Protein AF-W7KX47-F1 (afdb_monomer)

Radius of gyration: 15.87 Å; Cα contacts (8 Å, |Δi|>4): 218; chains: 1; bounding box: 43×32×42 Å

Sequence (185 aa):
MSRVEYAFKELVSHLPIILPVIIISVVAFLLELVLLRFFPSPLTKAMVYLIEGIAFSLEAGMAFSGYMISPRLSDEISDVNSRLGSVIALGVVLGVFLLVFSFLPLSLLFDALSMSFLFLSYPFVYRSRLRGVGEALDWLSNSLQKDPLSFLVVYIASVLSFFPVVDILAIPYAVILSYVLYREV

Foldseek 3Di:
DDLLVVLVVLCVVLVLLLVLLLVLLVVLVVVLCCLCVPPPDPVSVLVNLLSVLLSLLLSLQLLLQCSPPNSDSVSSVVVCVVLVVVSSVLSNVLSVLLVVLVPPPVSLLSSLVSSLVSLLCVLCSVPDPDDDPVRSVVLVVVLCVVCVPLSVLLSVLSSQCVPSVSVSRSSSSSNSSSNSSVVPD

Nearest PDB structures (foldseek):
  9c7v-assembly1_C  TM=3.494E-01  e=4.205E+00  Homo sapiens
  6oev-assembly1_A  TM=2.746E-01  e=5.063E+00  Homo sapiens

Organism: NCBI:txid1326980

Solvent-accessible surface area (backbone atoms only — not comparable to full-atom values): 9449 Å² total; per-residue (Å²): 133,55,68,66,60,49,25,51,53,52,41,67,76,46,54,61,31,32,54,60,30,47,54,44,55,53,52,49,52,52,49,45,54,50,44,58,70,76,47,77,44,75,67,46,54,52,49,43,31,33,50,49,19,30,44,56,27,48,31,45,44,35,25,43,34,17,72,74,75,40,59,42,69,71,57,16,51,52,54,40,59,77,41,40,71,61,39,46,52,53,2,44,53,40,6,50,48,42,49,61,29,67,77,42,88,67,24,65,61,57,38,12,49,48,45,29,53,50,38,59,46,46,44,50,78,76,70,46,79,84,68,54,73,66,56,52,51,51,50,49,55,56,43,46,74,75,41,50,64,59,53,51,50,31,34,52,25,28,50,41,41,77,37,96,73,46,21,45,54,23,43,49,39,28,35,45,36,31,39,53,57,62,75,76,107

Mean predicted aligned error: 4.28 Å

Secondary structure (DSSP, 8-state):
--HHHHHHHHHHHTGGGHHHHHHHHHHHHHHHHHHHHH--SHHHHHHHHHHHHHHHHHHHHHHHHHHHT-S-HHHHHHHHHHTHHHHHHHHHHHHHHHHHHTTSTTHHHHHHHHHHHHHHHHHHHHH-S---HHHHHHHHHHHHHH-HHHHHHHHHHHHHTTSTTTHHHHHHHHHHHHHHHHHH-

Structure (mmCIF, N/CA/C/O backbone):
data_AF-W7KX47-F1
#
_entry.id   AF-W7KX47-F1
#
loop_
_atom_site.group_PDB
_atom_site.id
_atom_site.type_symbol
_atom_site.label_atom_id
_atom_site.label_alt_id
_atom_site.label_comp_id
_atom_site.label_asym_id
_atom_site.label_entity_id
_atom_site.label_seq_id
_atom_site.pdbx_PDB_ins_code
_atom_site.Cartn_x
_atom_site.Cartn_y
_atom_site.Cartn_z
_atom_site.occupancy
_atom_site.B_iso_or_equiv
_atom_site.auth_seq_id
_atom_site.auth_comp_id
_atom_site.auth_asym_id
_atom_site.auth_atom_id
_atom_site.pdbx_PDB_model_num
ATOM 1 N N . MET A 1 1 ? -12.322 11.657 20.023 1.00 62.56 1 MET A N 1
ATOM 2 C CA . MET A 1 1 ? -11.008 11.389 19.405 1.00 62.56 1 MET A CA 1
ATOM 3 C C . MET A 1 1 ? -11.250 11.245 17.914 1.00 62.56 1 MET A C 1
ATOM 5 O O . MET A 1 1 ? -12.213 10.570 17.571 1.00 62.56 1 MET A O 1
ATOM 9 N N . SER A 1 2 ? -10.500 11.927 17.045 1.00 85.31 2 SER A N 1
ATOM 10 C CA . SER A 1 2 ? -10.683 11.739 15.596 1.00 85.31 2 SER A CA 1
ATOM 11 C C . SER A 1 2 ? -10.183 10.346 15.188 1.00 85.31 2 SER A C 1
ATOM 13 O O . SER A 1 2 ? -9.289 9.802 15.839 1.00 85.31 2 SER A O 1
ATOM 15 N N . ARG A 1 3 ? -10.740 9.748 14.125 1.00 87.38 3 ARG A N 1
ATOM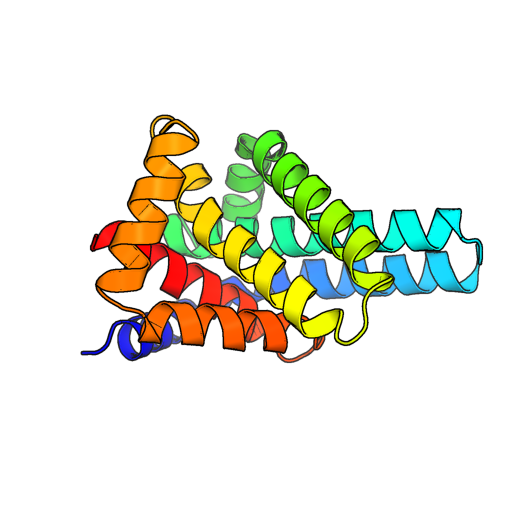 16 C CA . ARG A 1 3 ? -10.295 8.426 13.632 1.00 87.38 3 ARG A CA 1
ATOM 17 C C . ARG A 1 3 ? -8.816 8.418 13.252 1.00 87.38 3 ARG A C 1
ATOM 19 O O . ARG A 1 3 ? -8.113 7.459 13.534 1.00 87.38 3 ARG A O 1
ATOM 26 N N . VAL A 1 4 ? -8.351 9.534 12.698 1.00 88.75 4 VAL A N 1
ATOM 27 C CA . VAL A 1 4 ? -6.944 9.842 12.406 1.00 88.75 4 VAL A CA 1
ATOM 28 C C . VAL A 1 4 ? -6.080 9.722 13.669 1.00 88.75 4 VAL A C 1
ATOM 30 O O . VAL A 1 4 ? -5.081 9.008 13.678 1.00 88.75 4 VAL A O 1
ATOM 33 N N . GLU A 1 5 ? -6.483 10.366 14.769 1.00 89.94 5 GLU A N 1
ATOM 34 C CA . GLU A 1 5 ? -5.748 10.299 16.039 1.00 89.94 5 GLU A CA 1
ATOM 35 C C . GLU A 1 5 ? -5.768 8.882 16.631 1.00 89.94 5 GLU A C 1
ATOM 37 O O . GLU A 1 5 ? -4.778 8.430 17.204 1.00 89.94 5 GLU A O 1
ATOM 42 N N . TYR A 1 6 ? -6.885 8.165 16.479 1.00 91.69 6 TYR A N 1
ATOM 43 C CA . TYR A 1 6 ? -7.000 6.773 16.912 1.00 91.69 6 TYR A CA 1
ATOM 44 C C . TYR A 1 6 ? -6.064 5.855 16.127 1.00 91.69 6 TYR A C 1
ATOM 46 O O . TYR A 1 6 ? -5.272 5.144 16.740 1.00 91.69 6 TYR A O 1
ATOM 54 N N . ALA A 1 7 ? -6.071 5.945 14.797 1.00 91.56 7 ALA A N 1
ATOM 55 C CA . ALA A 1 7 ? -5.181 5.173 13.938 1.00 91.56 7 ALA A CA 1
ATOM 56 C C . ALA A 1 7 ? -3.701 5.437 14.253 1.00 91.56 7 ALA A C 1
ATOM 58 O O . ALA A 1 7 ? -2.898 4.508 14.277 1.00 91.56 7 ALA A O 1
ATOM 59 N N . PHE A 1 8 ? -3.338 6.683 14.569 1.00 92.25 8 PHE A N 1
ATOM 60 C CA . PHE A 1 8 ? -1.972 7.010 14.975 1.00 92.25 8 PHE A CA 1
ATOM 61 C C . PHE A 1 8 ? -1.586 6.357 16.311 1.00 92.25 8 PHE A C 1
ATOM 63 O O . PHE A 1 8 ? -0.501 5.790 16.425 1.00 92.25 8 PHE A O 1
ATOM 70 N N . LYS A 1 9 ? -2.470 6.386 17.321 1.00 92.94 9 LYS A N 1
ATOM 71 C CA . LYS A 1 9 ? -2.206 5.713 18.607 1.00 92.94 9 LYS A CA 1
ATOM 72 C C . LYS A 1 9 ? -2.084 4.200 18.444 1.00 92.94 9 LYS A C 1
ATOM 74 O O . LYS A 1 9 ? -1.203 3.607 19.058 1.00 92.94 9 LYS A O 1
ATOM 79 N N . GLU A 1 10 ? -2.925 3.607 17.602 1.00 92.69 10 GLU A N 1
ATOM 80 C CA . GLU A 1 10 ? -2.871 2.181 17.266 1.00 92.69 10 GLU A CA 1
ATOM 81 C C . GLU A 1 10 ? -1.574 1.799 16.541 1.00 92.69 10 GLU A C 1
ATOM 83 O O . GLU A 1 10 ? -0.990 0.758 16.832 1.00 92.69 10 GLU A O 1
ATOM 88 N N . LEU A 1 11 ? -1.068 2.651 15.644 1.00 92.12 11 LEU A N 1
ATOM 89 C CA . LEU A 1 11 ? 0.222 2.414 14.995 1.00 92.12 11 LEU A CA 1
ATOM 90 C C . LEU A 1 11 ? 1.369 2.405 16.010 1.00 92.12 11 LEU A C 1
ATOM 92 O O . LEU A 1 11 ? 2.229 1.530 15.971 1.00 92.12 11 LEU A O 1
ATOM 96 N N . VAL A 1 12 ? 1.378 3.367 16.935 1.00 92.31 12 VAL A N 1
ATOM 97 C CA . VAL A 1 12 ? 2.415 3.448 17.972 1.00 92.31 12 VAL A CA 1
ATOM 98 C C . VAL A 1 12 ? 2.366 2.229 18.899 1.00 92.31 12 VAL A C 1
ATOM 100 O O . VAL A 1 12 ? 3.419 1.723 19.286 1.00 92.31 12 VAL A O 1
ATOM 103 N N . SER A 1 13 ? 1.174 1.722 19.234 1.00 90.06 13 SER A N 1
ATOM 104 C CA . SER A 1 13 ? 1.032 0.511 20.054 1.00 90.06 13 SER A CA 1
ATOM 105 C C . SER A 1 13 ? 1.381 -0.779 19.306 1.00 90.06 13 SER A C 1
ATOM 107 O O . SER A 1 13 ? 1.780 -1.750 19.948 1.00 90.06 13 SER A O 1
ATOM 109 N N . HIS A 1 14 ? 1.305 -0.783 17.972 1.00 89.44 14 HIS A N 1
ATOM 110 C CA . HIS A 1 14 ? 1.627 -1.930 17.120 1.00 89.44 14 HIS A CA 1
ATOM 111 C C . HIS A 1 14 ? 2.821 -1.671 16.195 1.00 89.44 14 HIS A C 1
ATOM 113 O O . HIS A 1 14 ? 2.861 -2.112 15.047 1.00 89.44 14 HIS A O 1
ATOM 119 N N . LEU A 1 15 ? 3.845 -0.999 16.719 1.00 90.00 15 LEU A N 1
ATOM 120 C CA . LEU A 1 15 ? 5.048 -0.663 15.962 1.00 90.00 15 LEU A CA 1
ATOM 121 C C . LEU A 1 15 ? 5.744 -1.856 15.268 1.00 90.00 15 LEU A C 1
ATOM 123 O O . LEU A 1 15 ? 6.306 -1.635 14.201 1.00 90.00 15 LEU A O 1
ATOM 127 N N . PRO A 1 16 ? 5.707 -3.114 15.767 1.00 91.69 16 PRO A N 1
ATOM 128 C CA . PRO A 1 16 ? 6.345 -4.228 15.059 1.00 91.69 16 PRO A CA 1
ATOM 129 C C . PRO A 1 16 ? 5.733 -4.558 13.684 1.00 91.69 16 PRO A C 1
ATOM 131 O O . PRO A 1 16 ? 6.407 -5.200 12.883 1.00 91.69 16 PRO A O 1
ATOM 134 N N . ILE A 1 17 ? 4.527 -4.063 13.366 1.00 92.38 17 ILE A N 1
ATOM 135 C CA . ILE A 1 17 ? 3.872 -4.221 12.050 1.00 92.38 17 ILE A CA 1
ATOM 136 C C . ILE A 1 17 ? 4.695 -3.587 10.912 1.00 92.38 17 ILE A C 1
ATOM 138 O O . ILE A 1 17 ? 4.553 -3.958 9.749 1.00 92.38 17 ILE A O 1
ATOM 142 N N . ILE A 1 18 ? 5.604 -2.658 11.222 1.00 93.12 18 ILE A N 1
ATOM 143 C CA . ILE A 1 18 ? 6.493 -2.058 10.216 1.00 93.12 18 ILE A CA 1
ATOM 144 C C . ILE A 1 18 ? 7.529 -3.057 9.673 1.00 93.12 18 ILE A C 1
ATOM 146 O O . ILE A 1 18 ? 8.061 -2.859 8.585 1.00 93.12 18 ILE A O 1
ATOM 150 N N . LEU A 1 19 ? 7.851 -4.119 10.422 1.00 92.62 19 LEU A N 1
ATOM 151 C CA . LEU A 1 19 ? 8.918 -5.060 10.077 1.00 92.62 19 LEU A CA 1
ATOM 152 C C . LEU A 1 19 ? 8.695 -5.773 8.731 1.00 92.62 19 LEU A C 1
ATOM 154 O O . LEU A 1 19 ? 9.616 -5.750 7.912 1.00 92.62 19 LEU A O 1
ATOM 158 N N . PRO A 1 20 ? 7.530 -6.391 8.455 1.00 91.12 20 PRO A N 1
ATOM 159 C CA . PRO A 1 20 ? 7.275 -6.984 7.146 1.00 91.12 20 PRO A CA 1
ATOM 160 C C . PRO A 1 20 ? 7.315 -5.958 6.013 1.00 91.12 20 PRO A C 1
ATOM 162 O O . PRO A 1 20 ? 7.822 -6.286 4.944 1.00 91.12 20 PRO A O 1
ATOM 165 N N . VAL A 1 21 ? 6.847 -4.726 6.253 1.00 93.12 21 VAL A N 1
ATOM 166 C CA . VAL A 1 21 ? 6.894 -3.649 5.253 1.00 93.12 21 VAL A CA 1
ATOM 167 C C . VAL A 1 21 ? 8.343 -3.360 4.873 1.00 93.12 21 VAL A C 1
ATOM 169 O O . VAL A 1 21 ? 8.689 -3.461 3.707 1.00 93.12 21 VAL A O 1
ATOM 172 N N . ILE A 1 22 ? 9.228 -3.163 5.857 1.00 93.38 22 ILE A N 1
ATOM 173 C CA . ILE A 1 22 ? 10.667 -2.956 5.614 1.00 93.38 22 ILE A CA 1
ATOM 174 C C . ILE A 1 22 ? 11.269 -4.097 4.783 1.00 93.38 22 ILE A C 1
ATOM 176 O O . ILE A 1 22 ? 12.026 -3.850 3.845 1.00 93.38 22 ILE A O 1
ATOM 180 N N . ILE A 1 23 ? 10.963 -5.351 5.133 1.00 93.31 23 ILE A N 1
ATOM 181 C CA . ILE A 1 23 ? 11.511 -6.521 4.433 1.00 93.31 23 ILE A CA 1
ATOM 182 C C . ILE A 1 23 ? 11.069 -6.518 2.966 1.00 93.31 23 ILE A C 1
ATOM 184 O O . ILE A 1 23 ? 11.904 -6.715 2.082 1.00 93.31 23 ILE A O 1
ATOM 188 N N . ILE A 1 24 ? 9.781 -6.293 2.706 1.00 93.81 24 ILE A N 1
ATOM 189 C CA . ILE A 1 24 ? 9.230 -6.324 1.350 1.00 93.81 24 ILE A CA 1
ATOM 190 C C . ILE A 1 24 ? 9.732 -5.127 0.537 1.00 93.81 24 ILE A C 1
ATOM 192 O O . ILE A 1 24 ? 10.241 -5.362 -0.559 1.00 93.81 24 ILE A O 1
ATOM 196 N N . SER A 1 25 ? 9.727 -3.906 1.088 1.00 91.94 25 SER A N 1
ATOM 197 C CA . SER A 1 25 ? 10.238 -2.704 0.413 1.00 91.94 25 SER A CA 1
ATOM 198 C C . SER A 1 25 ? 11.696 -2.890 -0.023 1.00 91.94 25 SER A C 1
ATOM 200 O O . SER A 1 25 ? 12.058 -2.599 -1.163 1.00 91.94 25 SER A O 1
ATOM 202 N N . VAL A 1 26 ? 12.552 -3.439 0.852 1.00 91.81 26 VAL A N 1
ATOM 203 C CA . VAL A 1 26 ? 13.966 -3.697 0.526 1.00 91.81 26 VAL A CA 1
ATOM 204 C C . VAL A 1 26 ? 14.099 -4.738 -0.587 1.00 91.81 26 VAL A C 1
ATOM 206 O O . VAL A 1 26 ? 14.880 -4.543 -1.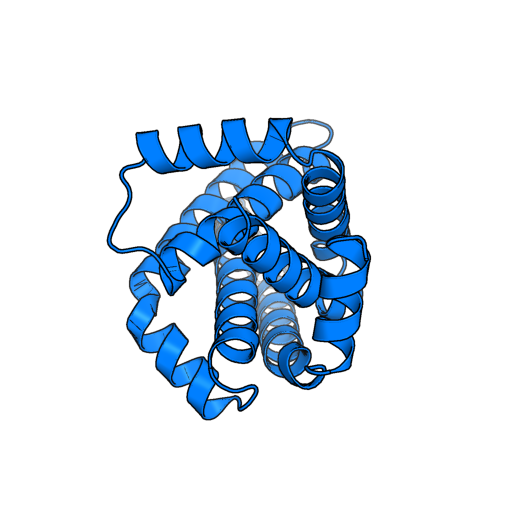518 1.00 91.81 26 VAL A O 1
ATOM 209 N N . VAL A 1 27 ? 13.349 -5.841 -0.516 1.00 92.81 27 VAL A N 1
ATOM 210 C CA . VAL A 1 27 ? 13.392 -6.894 -1.543 1.00 92.81 27 VAL A CA 1
ATOM 211 C C . VAL A 1 27 ? 12.888 -6.370 -2.890 1.00 92.81 27 VAL A C 1
ATOM 213 O O . VAL A 1 27 ? 13.528 -6.624 -3.912 1.00 92.81 27 VAL A O 1
ATOM 216 N N . ALA A 1 28 ? 11.787 -5.620 -2.896 1.00 91.69 28 ALA A N 1
ATOM 217 C CA . ALA A 1 28 ? 11.201 -5.029 -4.094 1.00 91.69 28 ALA A CA 1
ATOM 218 C C . ALA A 1 28 ? 12.161 -4.029 -4.750 1.00 91.69 28 ALA A C 1
ATOM 220 O O . ALA A 1 28 ? 12.446 -4.153 -5.940 1.00 91.69 28 ALA A O 1
ATOM 221 N N . PHE A 1 29 ? 12.750 -3.126 -3.962 1.00 90.31 29 PHE A N 1
ATOM 222 C CA . PHE A 1 29 ? 13.734 -2.156 -4.442 1.00 90.31 29 PHE A CA 1
ATOM 223 C C . PHE A 1 29 ? 14.976 -2.827 -5.048 1.00 90.31 29 PHE A C 1
ATOM 225 O O . PHE A 1 29 ? 15.449 -2.445 -6.120 1.00 90.31 29 PHE A O 1
ATOM 232 N N . LEU A 1 30 ? 15.510 -3.868 -4.398 1.00 91.88 30 LEU A N 1
ATOM 233 C CA . LEU A 1 30 ? 16.645 -4.622 -4.939 1.00 91.88 30 LEU A CA 1
ATOM 234 C C . LEU A 1 30 ? 16.286 -5.328 -6.252 1.00 91.88 30 LEU A C 1
ATOM 236 O O . LEU A 1 30 ? 17.096 -5.345 -7.182 1.00 91.88 30 LEU A O 1
ATOM 240 N N . LEU A 1 31 ? 15.083 -5.898 -6.341 1.00 91.00 31 LEU A N 1
ATOM 241 C CA . LEU A 1 31 ? 14.602 -6.565 -7.547 1.00 91.00 31 LEU A CA 1
ATOM 242 C C . LEU A 1 31 ? 14.433 -5.572 -8.704 1.00 91.00 31 LEU A C 1
ATOM 244 O O . LEU A 1 31 ? 14.895 -5.846 -9.812 1.00 91.00 31 LEU A O 1
ATOM 248 N N . GLU A 1 32 ? 13.837 -4.411 -8.438 1.00 90.75 32 GLU A N 1
ATOM 249 C CA . GLU A 1 32 ? 13.700 -3.315 -9.397 1.00 90.75 32 GLU A CA 1
ATOM 250 C C . GLU A 1 32 ? 15.070 -2.877 -9.932 1.00 90.75 32 GLU A C 1
ATOM 252 O O . GLU A 1 32 ? 15.282 -2.851 -11.149 1.00 90.75 32 GLU A O 1
ATOM 257 N N . LEU A 1 33 ? 16.029 -2.612 -9.037 1.00 90.56 33 LEU A N 1
ATOM 258 C CA . LEU A 1 33 ? 17.386 -2.215 -9.411 1.00 90.56 33 LEU A CA 1
ATOM 259 C C . LEU A 1 33 ? 18.048 -3.237 -10.337 1.00 90.56 33 LEU A C 1
ATOM 261 O O . LEU A 1 33 ? 18.659 -2.857 -11.337 1.00 90.56 33 LEU A O 1
ATOM 265 N N . VAL A 1 34 ? 17.928 -4.532 -10.030 1.00 92.25 34 VAL A N 1
ATOM 266 C CA . VAL A 1 34 ? 18.487 -5.597 -10.872 1.00 92.25 34 VAL A CA 1
ATOM 267 C C . VAL A 1 34 ? 17.802 -5.616 -12.241 1.00 92.25 34 VAL A C 1
ATOM 269 O O . VAL A 1 34 ? 18.481 -5.630 -13.270 1.00 92.25 34 VAL A O 1
ATOM 272 N N . LEU A 1 35 ? 16.470 -5.574 -12.286 1.00 91.38 35 LEU A N 1
ATOM 273 C CA . LEU A 1 35 ? 15.719 -5.644 -13.539 1.00 91.38 35 LEU A CA 1
ATOM 274 C C . LEU A 1 35 ? 16.022 -4.459 -14.458 1.00 91.38 35 LEU A C 1
ATOM 276 O O . LEU A 1 35 ? 16.371 -4.656 -15.625 1.00 91.38 35 LEU A O 1
ATOM 280 N N . LEU A 1 36 ? 15.958 -3.236 -13.933 1.00 90.19 36 LEU A N 1
ATOM 281 C CA . LEU A 1 36 ? 16.201 -2.024 -14.714 1.00 90.19 36 LEU A CA 1
ATOM 282 C C . LEU A 1 36 ? 17.662 -1.896 -15.153 1.00 90.19 36 LEU A C 1
ATOM 284 O O . LEU A 1 36 ? 17.932 -1.389 -16.244 1.00 90.19 36 LEU A O 1
ATOM 288 N N . ARG A 1 37 ? 18.615 -2.364 -14.336 1.00 92.31 37 ARG A N 1
ATOM 289 C CA . ARG A 1 37 ? 20.043 -2.269 -14.658 1.00 92.31 37 ARG A CA 1
ATOM 290 C C . ARG A 1 37 ? 20.483 -3.281 -15.706 1.00 92.31 37 ARG A C 1
ATOM 292 O O . ARG A 1 37 ? 21.260 -2.922 -16.590 1.00 92.31 37 ARG A O 1
ATOM 299 N N . PHE A 1 38 ? 20.051 -4.533 -15.579 1.00 91.19 38 PHE A N 1
ATOM 300 C CA . PHE A 1 38 ? 20.570 -5.633 -16.397 1.00 91.19 38 PHE A CA 1
ATOM 301 C C . PHE A 1 38 ? 19.691 -5.959 -17.608 1.00 91.19 38 PHE A C 1
ATOM 303 O O . PHE A 1 38 ? 20.202 -6.490 -18.591 1.00 91.19 38 PHE A O 1
ATOM 310 N N . PHE A 1 39 ? 18.404 -5.600 -17.582 1.00 92.44 39 PHE A N 1
ATOM 311 C CA . PHE A 1 39 ? 17.456 -5.911 -18.653 1.00 92.44 39 PHE A CA 1
ATOM 312 C C . PHE A 1 39 ? 16.652 -4.677 -19.092 1.00 92.44 39 PHE A C 1
ATOM 314 O O . PHE A 1 39 ? 15.423 -4.718 -19.062 1.00 92.44 39 PHE A O 1
ATOM 321 N N . PRO A 1 40 ? 17.278 -3.563 -19.512 1.00 89.56 40 PRO A N 1
ATOM 322 C CA . PRO A 1 40 ? 16.540 -2.355 -19.871 1.00 89.56 40 PRO A CA 1
ATOM 323 C C . PRO A 1 40 ? 15.698 -2.583 -21.137 1.00 89.56 40 PRO A C 1
ATOM 325 O O . PRO A 1 40 ? 16.212 -2.614 -22.255 1.00 89.56 40 PRO A O 1
ATOM 328 N N . SER A 1 41 ? 14.385 -2.747 -20.969 1.00 92.31 41 SER A N 1
ATOM 329 C CA . SER A 1 41 ? 13.428 -2.857 -22.072 1.00 92.31 41 SER A CA 1
ATOM 330 C C . SER A 1 41 ? 12.052 -2.306 -21.672 1.00 92.31 41 SER A C 1
ATOM 332 O O . SER A 1 41 ? 11.732 -2.274 -20.479 1.00 92.31 41 SER A O 1
ATOM 334 N N . PRO A 1 42 ? 11.200 -1.903 -22.634 1.00 89.25 42 PRO A N 1
ATOM 335 C CA . PRO A 1 42 ? 9.827 -1.490 -22.338 1.00 89.25 42 PRO A CA 1
ATOM 336 C C . PRO A 1 42 ? 9.012 -2.581 -21.631 1.00 89.25 42 PRO A C 1
ATOM 338 O O . PRO A 1 42 ? 8.221 -2.280 -20.740 1.00 89.25 42 PRO A O 1
ATOM 341 N N . LEU A 1 43 ? 9.245 -3.851 -21.986 1.00 91.69 43 LEU A N 1
ATOM 342 C CA . LEU A 1 43 ? 8.614 -4.995 -21.329 1.00 91.69 43 LEU A CA 1
ATOM 343 C C . LEU A 1 43 ? 9.056 -5.098 -19.865 1.00 91.69 43 LEU A C 1
ATOM 345 O O . LEU A 1 43 ? 8.222 -5.276 -18.984 1.00 91.69 43 LEU A O 1
ATOM 349 N N . THR A 1 44 ? 10.349 -4.914 -19.598 1.00 92.31 44 THR A N 1
ATOM 350 C CA . THR A 1 44 ? 10.892 -4.910 -18.234 1.00 92.31 44 THR A CA 1
ATOM 351 C C . THR A 1 44 ? 10.280 -3.792 -17.403 1.00 92.31 44 THR A C 1
ATOM 353 O O . THR A 1 44 ? 9.915 -4.026 -16.258 1.00 92.31 44 THR A O 1
ATOM 356 N N . LYS A 1 45 ? 10.088 -2.599 -17.980 1.00 89.88 45 LYS A N 1
ATOM 357 C CA . LYS A 1 45 ? 9.414 -1.490 -17.290 1.00 89.88 45 LYS A CA 1
ATOM 358 C C . LYS A 1 45 ? 7.972 -1.851 -16.910 1.00 89.88 45 LYS A C 1
ATOM 360 O O . LYS A 1 45 ? 7.550 -1.580 -15.794 1.00 89.88 45 LYS A O 1
ATOM 365 N N . ALA A 1 46 ? 7.231 -2.502 -17.807 1.00 92.38 46 ALA A N 1
ATOM 366 C CA . ALA A 1 46 ? 5.886 -2.983 -17.492 1.00 92.38 46 ALA A CA 1
ATOM 367 C C . ALA A 1 46 ? 5.889 -4.051 -16.386 1.00 92.38 46 ALA A C 1
ATOM 369 O O . ALA A 1 46 ? 5.030 -4.032 -15.507 1.00 92.38 46 ALA A O 1
ATOM 370 N N . MET A 1 47 ? 6.873 -4.955 -16.395 1.00 92.44 47 MET A N 1
ATOM 371 C CA . MET A 1 47 ? 7.043 -5.947 -15.332 1.00 92.44 47 MET A CA 1
ATOM 372 C C . MET A 1 47 ? 7.384 -5.309 -13.984 1.00 92.44 47 MET A C 1
ATOM 374 O O . MET A 1 47 ? 6.883 -5.781 -12.970 1.00 92.44 47 MET A O 1
ATOM 378 N N . VAL A 1 48 ? 8.185 -4.240 -13.966 1.00 94.12 48 VAL A N 1
ATOM 379 C CA . VAL A 1 48 ? 8.508 -3.492 -12.741 1.00 94.12 48 VAL A CA 1
ATOM 380 C C . VAL A 1 48 ? 7.238 -2.945 -12.091 1.00 94.12 48 VAL A C 1
ATOM 382 O O . VAL A 1 48 ? 7.007 -3.248 -10.929 1.00 94.12 48 VAL A O 1
ATOM 385 N N . TYR A 1 49 ? 6.345 -2.289 -12.839 1.00 95.12 49 TYR A N 1
ATOM 386 C CA . TYR A 1 49 ? 5.076 -1.805 -12.273 1.00 95.12 49 TYR A CA 1
ATOM 387 C C . TYR A 1 49 ? 4.181 -2.928 -11.728 1.00 95.12 49 TYR A C 1
ATOM 389 O O . TYR A 1 49 ? 3.508 -2.756 -10.713 1.00 95.12 49 TYR A O 1
ATOM 397 N N . LEU A 1 50 ? 4.172 -4.101 -12.372 1.00 95.00 50 LEU A N 1
ATOM 398 C CA . LEU A 1 50 ? 3.450 -5.268 -11.851 1.00 95.00 50 LEU A CA 1
ATOM 399 C C . LEU A 1 50 ? 4.064 -5.787 -10.547 1.00 95.00 50 LEU A C 1
ATOM 401 O O . LEU A 1 50 ? 3.331 -6.137 -9.624 1.00 95.00 50 LEU A O 1
ATOM 405 N N . ILE A 1 51 ? 5.393 -5.833 -10.469 1.00 94.31 51 ILE A N 1
ATOM 406 C CA . ILE A 1 51 ? 6.126 -6.241 -9.269 1.00 94.31 51 ILE A CA 1
ATOM 407 C C . ILE A 1 51 ? 5.880 -5.248 -8.132 1.00 94.31 51 ILE A C 1
ATOM 409 O O . ILE A 1 51 ? 5.567 -5.686 -7.031 1.00 94.31 51 ILE A O 1
ATOM 413 N N . GLU A 1 52 ? 5.957 -3.944 -8.398 1.00 94.12 52 GLU A N 1
ATOM 414 C CA . GLU A 1 52 ? 5.658 -2.882 -7.431 1.00 94.12 52 GLU A CA 1
ATOM 415 C C . GLU A 1 52 ? 4.230 -3.003 -6.901 1.00 94.12 52 GLU A C 1
ATOM 417 O O . GLU A 1 52 ? 4.018 -3.020 -5.693 1.00 94.12 52 GLU A O 1
ATOM 422 N N . GLY A 1 53 ? 3.243 -3.177 -7.786 1.00 96.50 53 GLY A N 1
ATOM 423 C CA . GLY A 1 53 ? 1.855 -3.374 -7.373 1.00 96.50 53 GLY A CA 1
ATOM 424 C C . GLY A 1 53 ? 1.676 -4.596 -6.465 1.00 96.50 53 GLY A C 1
ATOM 425 O O . GLY A 1 53 ? 0.972 -4.528 -5.455 1.00 96.50 53 GLY A O 1
ATOM 426 N N . ILE A 1 54 ? 2.342 -5.712 -6.781 1.00 96.44 54 ILE A N 1
ATOM 427 C CA . ILE A 1 54 ? 2.333 -6.918 -5.940 1.00 96.44 54 ILE A CA 1
ATOM 428 C C . ILE A 1 54 ? 3.055 -6.677 -4.608 1.00 96.44 54 ILE A C 1
ATOM 430 O O . ILE A 1 54 ? 2.543 -7.114 -3.579 1.00 96.44 54 ILE A O 1
ATOM 434 N N . ALA A 1 55 ? 4.190 -5.977 -4.605 1.00 95.88 55 ALA A N 1
ATOM 435 C CA . ALA A 1 55 ? 4.944 -5.642 -3.398 1.00 95.88 55 ALA A CA 1
ATOM 436 C C . ALA A 1 55 ? 4.114 -4.773 -2.445 1.00 95.88 55 ALA A C 1
ATOM 438 O O . ALA A 1 55 ? 3.878 -5.183 -1.312 1.00 95.88 55 ALA A O 1
ATOM 439 N N . PHE A 1 56 ? 3.542 -3.674 -2.940 1.00 96.31 56 PHE A N 1
ATOM 440 C CA . PHE A 1 56 ? 2.639 -2.806 -2.180 1.00 96.31 56 PHE A CA 1
ATOM 441 C C . PHE A 1 56 ? 1.432 -3.556 -1.612 1.00 96.31 56 PHE A C 1
ATOM 443 O O . PHE A 1 56 ? 1.009 -3.334 -0.475 1.00 96.31 56 PHE A O 1
ATOM 450 N N . SER A 1 57 ? 0.869 -4.477 -2.394 1.00 96.69 57 SER A N 1
ATOM 451 C CA . SER A 1 57 ? -0.220 -5.329 -1.931 1.00 96.69 57 SER A CA 1
ATOM 452 C C . SER A 1 57 ? 0.238 -6.278 -0.821 1.00 96.69 57 SER A C 1
ATOM 454 O O . SER A 1 57 ? -0.439 -6.395 0.196 1.00 96.69 57 SER A O 1
ATOM 456 N N . LEU A 1 58 ? 1.401 -6.918 -0.957 1.00 96.25 58 LEU A N 1
ATOM 457 C CA . LEU A 1 58 ? 1.967 -7.769 0.092 1.00 96.25 58 LEU A CA 1
ATOM 458 C C . LEU A 1 58 ? 2.271 -6.975 1.368 1.00 96.25 58 LEU A C 1
ATOM 460 O O . LEU A 1 58 ? 1.944 -7.448 2.453 1.00 96.25 58 LEU A O 1
ATOM 464 N N . GLU A 1 59 ? 2.829 -5.771 1.256 1.00 95.69 59 GLU A N 1
ATOM 465 C CA . GLU A 1 59 ? 3.085 -4.871 2.387 1.00 95.69 59 GLU A CA 1
ATOM 466 C C . GLU A 1 59 ? 1.789 -4.534 3.123 1.00 95.69 59 GLU A C 1
ATOM 468 O O . GLU A 1 59 ? 1.705 -4.695 4.341 1.00 95.69 59 GLU A O 1
ATOM 473 N N . ALA A 1 60 ? 0.749 -4.141 2.381 1.00 95.44 60 ALA A N 1
ATOM 474 C CA . ALA A 1 60 ? -0.564 -3.861 2.944 1.00 95.44 60 ALA A CA 1
ATOM 475 C C . ALA A 1 60 ? -1.177 -5.106 3.605 1.00 95.44 60 ALA A C 1
ATOM 477 O O . ALA A 1 60 ? -1.680 -5.014 4.722 1.00 95.44 60 ALA A O 1
ATOM 478 N N . GLY A 1 61 ? -1.109 -6.273 2.957 1.00 94.75 61 GLY A N 1
ATOM 479 C CA . GLY A 1 61 ? -1.631 -7.532 3.491 1.00 94.75 61 GLY A CA 1
ATOM 480 C C . GLY A 1 61 ? -0.931 -7.968 4.775 1.00 94.75 61 GLY A C 1
ATOM 481 O O . GLY A 1 61 ? -1.593 -8.279 5.765 1.00 94.75 61 GLY A O 1
ATOM 482 N N . MET A 1 62 ? 0.400 -7.913 4.800 1.00 95.38 62 MET A N 1
ATOM 483 C CA . MET A 1 62 ? 1.185 -8.210 5.998 1.00 95.38 62 MET A CA 1
ATOM 484 C C . MET A 1 62 ? 0.872 -7.221 7.120 1.00 95.38 62 MET A C 1
ATOM 486 O O . MET A 1 62 ? 0.635 -7.641 8.252 1.00 95.38 62 MET A O 1
ATOM 490 N N . ALA A 1 63 ? 0.778 -5.926 6.803 1.00 95.00 63 ALA A N 1
ATOM 491 C CA . ALA A 1 63 ? 0.424 -4.912 7.785 1.00 95.00 63 ALA A CA 1
ATOM 492 C C . ALA A 1 63 ? -0.991 -5.123 8.356 1.00 95.00 63 ALA A C 1
ATOM 494 O O . ALA A 1 63 ? -1.210 -5.002 9.563 1.00 95.00 63 ALA A O 1
ATOM 495 N N . PHE A 1 64 ? -1.950 -5.503 7.506 1.00 93.81 64 PHE A N 1
ATOM 496 C CA . PHE A 1 64 ? -3.312 -5.837 7.920 1.00 93.81 64 PHE A CA 1
ATOM 497 C C . PHE A 1 64 ? -3.338 -7.070 8.818 1.00 93.81 64 PHE A C 1
ATOM 499 O O . PHE A 1 64 ? -4.006 -7.050 9.851 1.00 93.81 64 PHE A O 1
ATOM 506 N N . SER A 1 65 ? -2.608 -8.127 8.460 1.00 93.12 65 SER A N 1
ATOM 507 C CA . SER A 1 65 ? -2.509 -9.328 9.289 1.00 93.12 65 SER A CA 1
ATOM 508 C C . SER A 1 65 ? -1.870 -9.032 10.647 1.00 93.12 65 SER A C 1
ATOM 510 O O . SER A 1 65 ? -2.381 -9.482 11.676 1.00 93.12 65 SER A O 1
ATOM 512 N N . GLY A 1 66 ? -0.790 -8.248 10.658 1.00 92.06 66 GLY A N 1
ATOM 513 C CA . GLY A 1 66 ? -0.087 -7.847 11.874 1.00 92.06 66 GLY A CA 1
ATOM 514 C C . GLY A 1 66 ? -0.991 -7.081 12.834 1.00 92.06 66 GLY A C 1
ATOM 515 O O . GLY A 1 66 ? -0.981 -7.321 14.041 1.00 92.06 66 GLY A O 1
ATOM 516 N N . TYR A 1 67 ? -1.841 -6.214 12.280 1.00 92.44 67 TYR A N 1
ATOM 517 C CA . TYR A 1 67 ? -2.813 -5.438 13.042 1.00 92.44 67 TYR A CA 1
ATOM 518 C C . TYR A 1 67 ? -4.006 -6.270 13.527 1.00 92.44 67 TYR A C 1
ATOM 520 O O . TYR A 1 67 ? -4.482 -6.101 14.647 1.00 92.44 67 TYR A O 1
ATOM 528 N N . MET A 1 68 ? -4.513 -7.171 12.686 1.00 89.81 68 MET A N 1
ATOM 529 C CA . MET A 1 68 ? -5.754 -7.902 12.949 1.00 89.81 68 MET A CA 1
ATOM 530 C C . MET A 1 68 ? -5.582 -9.141 13.824 1.00 89.81 68 MET A C 1
ATOM 532 O O . MET A 1 68 ? -6.540 -9.547 14.485 1.00 89.81 68 MET A O 1
ATOM 536 N N . ILE A 1 69 ? -4.411 -9.776 13.773 1.00 87.81 69 ILE A N 1
ATOM 537 C CA . ILE A 1 69 ? -4.178 -11.094 14.371 1.00 87.81 69 ILE A CA 1
ATOM 538 C C . ILE A 1 69 ? -3.063 -11.014 15.408 1.00 87.81 69 ILE A C 1
ATOM 540 O O . ILE A 1 69 ? -3.295 -11.250 16.593 1.00 87.81 69 ILE A O 1
ATOM 544 N N . SER A 1 70 ? -1.841 -10.750 14.952 1.00 88.19 70 SER A N 1
ATOM 545 C CA . SER A 1 70 ? -0.628 -10.847 15.758 1.00 88.19 70 SER A CA 1
ATOM 546 C C . SER A 1 70 ? 0.510 -10.168 15.004 1.00 88.19 70 SER A C 1
ATOM 548 O O . SER A 1 70 ? 0.724 -10.521 13.846 1.00 88.19 70 SER A O 1
ATOM 550 N N . PRO A 1 71 ? 1.300 -9.285 15.640 1.00 87.44 71 PRO A N 1
ATOM 551 C CA . PRO A 1 71 ? 2.427 -8.607 15.002 1.00 87.44 71 PRO A CA 1
ATOM 552 C C . PRO A 1 71 ? 3.678 -9.509 14.912 1.00 87.44 71 PRO A C 1
ATOM 554 O O . PRO A 1 71 ? 4.819 -9.056 15.030 1.00 87.44 71 PRO A O 1
ATOM 557 N N . ARG A 1 72 ? 3.475 -10.831 14.842 1.00 90.25 72 ARG A N 1
ATOM 558 C CA . ARG A 1 72 ? 4.536 -11.830 14.708 1.00 90.25 72 ARG A CA 1
ATOM 559 C C . ARG A 1 72 ? 4.639 -12.216 13.245 1.00 90.25 72 ARG A C 1
ATOM 561 O O . ARG A 1 72 ? 3.703 -12.784 12.692 1.00 90.25 72 ARG A O 1
ATOM 568 N N . LEU A 1 73 ? 5.826 -12.034 12.675 1.00 88.56 73 LEU A N 1
ATOM 569 C CA . LEU A 1 73 ? 6.097 -12.295 11.261 1.00 88.56 73 LEU A CA 1
ATOM 570 C C . LEU A 1 73 ? 5.640 -13.690 10.787 1.00 88.56 73 LEU A C 1
ATOM 572 O O . LEU A 1 73 ? 5.134 -13.831 9.681 1.00 88.56 73 LEU A O 1
ATOM 576 N N . SER A 1 74 ? 5.780 -14.731 11.616 1.00 90.88 74 SER A N 1
ATOM 577 C CA . SER A 1 74 ? 5.325 -16.088 11.272 1.00 90.88 74 SER A CA 1
ATOM 578 C C . SER A 1 74 ? 3.810 -16.189 11.088 1.00 90.88 74 SER A C 1
ATOM 580 O O . SER A 1 74 ? 3.344 -16.887 10.188 1.00 90.88 74 SER A O 1
ATOM 582 N N . ASP A 1 75 ? 3.054 -15.502 11.943 1.00 91.81 75 ASP A N 1
ATOM 583 C CA . ASP A 1 75 ? 1.593 -15.516 11.932 1.00 91.81 75 ASP A CA 1
ATOM 584 C C . ASP A 1 75 ? 1.085 -14.682 10.749 1.00 91.81 75 ASP A C 1
ATOM 586 O O . ASP A 1 75 ? 0.179 -15.109 10.036 1.00 91.81 75 ASP A O 1
ATOM 590 N N . GLU A 1 76 ? 1.743 -13.548 10.488 1.00 91.31 76 GLU A N 1
ATOM 591 C CA . GLU A 1 76 ? 1.479 -12.674 9.343 1.00 91.31 76 GLU A CA 1
ATOM 592 C C . GLU A 1 76 ? 1.684 -13.390 8.006 1.00 91.31 76 GLU A C 1
ATOM 594 O O . GLU A 1 76 ? 0.789 -13.397 7.163 1.00 91.31 76 GLU A O 1
ATOM 599 N N . ILE A 1 77 ? 2.828 -14.064 7.835 1.00 92.62 77 ILE A N 1
ATOM 600 C CA . ILE A 1 77 ? 3.119 -14.847 6.627 1.00 92.62 77 ILE A CA 1
ATOM 601 C C . ILE A 1 77 ? 2.074 -15.954 6.446 1.00 92.62 77 ILE A C 1
ATOM 603 O O . ILE A 1 77 ? 1.612 -16.193 5.332 1.00 92.62 77 ILE A O 1
ATOM 607 N N . SER A 1 78 ? 1.704 -16.647 7.526 1.00 94.12 78 SER A N 1
ATOM 608 C CA . SER A 1 78 ? 0.726 -17.736 7.476 1.00 94.12 78 SER A CA 1
ATOM 609 C C . SER A 1 78 ? -0.657 -17.248 7.024 1.00 94.12 78 SER A C 1
ATOM 611 O O . SER A 1 78 ? -1.252 -17.837 6.117 1.00 94.12 78 SER A O 1
ATOM 613 N N . ASP A 1 79 ? -1.154 -16.147 7.597 1.00 93.19 79 ASP A N 1
ATOM 614 C CA . ASP A 1 79 ? -2.452 -15.587 7.208 1.00 93.19 79 ASP A CA 1
ATOM 615 C C . ASP A 1 79 ? -2.424 -15.020 5.783 1.00 93.19 79 ASP A C 1
ATOM 617 O O . ASP A 1 79 ? -3.299 -15.366 4.983 1.00 93.19 79 ASP A O 1
ATOM 621 N N . VAL A 1 80 ? -1.394 -14.251 5.411 1.00 93.00 80 VAL A N 1
ATOM 622 C CA . VAL A 1 80 ? -1.255 -13.727 4.042 1.00 93.00 80 VAL A CA 1
ATOM 623 C C . VAL A 1 80 ? -1.176 -14.864 3.023 1.00 93.00 80 VAL A C 1
ATOM 625 O O . VAL A 1 80 ? -1.845 -14.798 1.992 1.00 93.00 80 VAL A O 1
ATOM 628 N N . ASN A 1 81 ? -0.461 -15.953 3.322 1.00 93.31 81 ASN A N 1
ATOM 629 C CA . ASN A 1 81 ? -0.412 -17.135 2.455 1.00 93.31 81 ASN A CA 1
ATOM 630 C C . ASN A 1 81 ? -1.792 -17.772 2.247 1.00 93.31 81 ASN A C 1
ATOM 632 O O . ASN A 1 81 ? -2.108 -18.201 1.137 1.00 93.31 81 ASN A O 1
ATOM 636 N N . SER A 1 82 ? -2.648 -17.792 3.273 1.00 92.56 82 SER A N 1
ATOM 637 C CA . SER A 1 82 ? -4.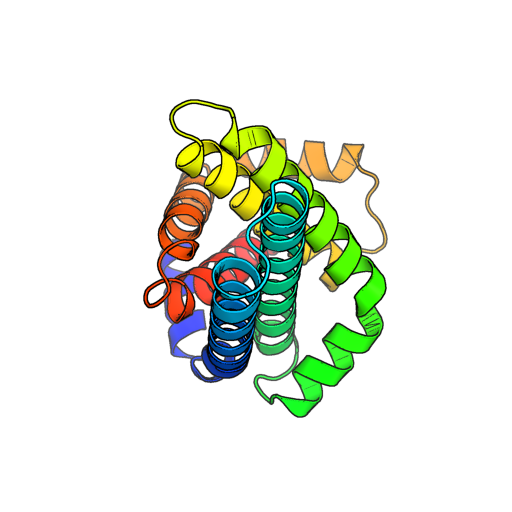022 -18.298 3.142 1.00 92.56 82 SER A CA 1
ATOM 638 C C . SER A 1 82 ? -4.903 -17.433 2.223 1.00 92.56 82 SER A C 1
ATOM 640 O O . SER A 1 82 ? -5.906 -17.909 1.691 1.00 92.56 82 SER A O 1
ATOM 642 N N . ARG A 1 83 ? -4.502 -16.176 1.991 1.00 91.69 83 ARG A N 1
ATOM 643 C CA . ARG A 1 83 ? -5.203 -15.168 1.175 1.00 91.69 83 ARG A CA 1
ATOM 644 C C . ARG A 1 83 ? -4.406 -14.749 -0.059 1.00 91.69 83 ARG A C 1
ATOM 646 O O . ARG A 1 83 ? -4.771 -13.774 -0.719 1.00 91.69 83 ARG A O 1
ATOM 653 N N . LEU A 1 84 ? -3.344 -15.483 -0.396 1.00 92.31 84 LEU A N 1
ATOM 654 C CA . LEU A 1 84 ? -2.356 -15.061 -1.387 1.00 92.31 84 LEU A CA 1
ATOM 655 C C . LEU A 1 84 ? -2.991 -14.771 -2.751 1.00 92.31 84 LEU A C 1
ATOM 657 O O . LEU A 1 84 ? -2.612 -13.812 -3.413 1.00 92.31 84 LEU A O 1
ATOM 661 N N . GLY A 1 85 ? -4.013 -15.540 -3.141 1.00 92.00 85 GLY A N 1
ATOM 662 C CA . GLY A 1 85 ? -4.766 -15.293 -4.372 1.00 92.00 85 GLY A CA 1
ATOM 663 C C . GLY A 1 85 ? -5.412 -13.903 -4.417 1.00 92.00 85 GLY A C 1
ATOM 664 O O . GLY A 1 85 ? -5.306 -13.216 -5.428 1.00 92.00 85 GLY A O 1
ATOM 665 N N . SER A 1 86 ? -6.031 -13.456 -3.319 1.00 91.50 86 SER A N 1
ATOM 666 C CA . SER A 1 86 ? -6.628 -12.117 -3.223 1.00 91.50 86 SER A CA 1
ATOM 667 C C . SER A 1 86 ? -5.564 -11.021 -3.170 1.00 91.50 86 SER A C 1
ATOM 669 O O . SER A 1 86 ? -5.708 -10.006 -3.846 1.00 91.50 86 SER A O 1
ATOM 671 N N . VAL A 1 87 ? -4.483 -11.243 -2.418 1.00 93.31 87 VAL A N 1
ATOM 672 C CA . VAL A 1 87 ? -3.363 -10.295 -2.289 1.00 93.31 87 VAL A CA 1
ATOM 673 C C . VAL A 1 87 ? -2.666 -10.080 -3.635 1.00 93.31 87 VAL A C 1
ATOM 675 O O . VAL A 1 87 ? -2.473 -8.939 -4.056 1.00 93.31 87 VAL A O 1
ATOM 678 N N . ILE A 1 88 ? -2.365 -11.158 -4.364 1.00 95.00 88 ILE A N 1
ATOM 679 C CA . ILE A 1 88 ? -1.779 -11.085 -5.708 1.00 95.00 88 ILE A CA 1
ATOM 680 C C . ILE A 1 88 ? -2.759 -10.439 -6.685 1.00 95.00 88 ILE A C 1
ATOM 682 O O . ILE A 1 88 ? -2.347 -9.575 -7.451 1.00 95.00 88 ILE A O 1
ATOM 686 N N . ALA A 1 89 ? -4.044 -10.809 -6.667 1.00 93.81 89 ALA A N 1
ATOM 687 C CA . ALA A 1 89 ? -5.029 -10.226 -7.579 1.00 93.81 89 ALA A CA 1
ATOM 688 C C . ALA A 1 89 ? -5.133 -8.702 -7.409 1.00 93.81 89 ALA A C 1
ATOM 690 O O . ALA A 1 89 ? -5.071 -7.971 -8.396 1.00 93.81 89 ALA 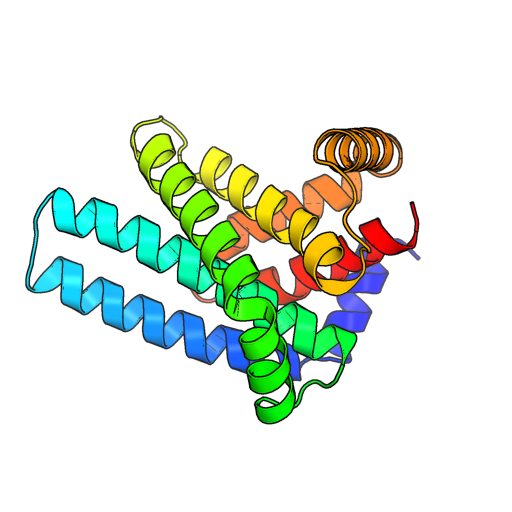A O 1
ATOM 691 N N . LEU A 1 90 ? -5.223 -8.222 -6.165 1.00 94.19 90 LEU A N 1
ATOM 692 C CA . LEU A 1 90 ? -5.210 -6.791 -5.864 1.00 94.19 90 LEU A CA 1
ATOM 693 C C . LEU A 1 90 ? -3.899 -6.119 -6.292 1.00 94.19 90 LEU A C 1
ATOM 695 O O . LEU A 1 90 ? -3.930 -5.026 -6.853 1.00 94.19 90 LEU A O 1
ATOM 699 N N . GLY A 1 91 ? -2.762 -6.789 -6.095 1.00 96.50 91 GLY A N 1
ATOM 700 C CA . GLY A 1 91 ? -1.457 -6.273 -6.503 1.00 96.50 91 GLY A CA 1
ATOM 701 C C . GLY A 1 91 ? -1.282 -6.178 -8.016 1.00 96.50 91 GLY A C 1
ATOM 702 O O . GLY A 1 91 ? -0.765 -5.184 -8.515 1.00 96.50 91 GLY A O 1
ATOM 703 N N . VAL A 1 92 ? -1.783 -7.159 -8.769 1.00 96.62 92 VAL A N 1
ATOM 704 C CA . VAL A 1 92 ? -1.809 -7.116 -10.238 1.00 96.62 92 VAL A CA 1
ATOM 705 C C . VAL A 1 92 ? -2.695 -5.972 -10.722 1.00 96.62 92 VAL A C 1
ATOM 707 O O . VAL A 1 92 ? -2.289 -5.230 -11.611 1.00 96.62 92 VAL A O 1
ATOM 710 N N . VAL A 1 93 ? -3.880 -5.794 -10.127 1.00 95.69 93 VAL A N 1
ATOM 711 C CA . VAL A 1 93 ? -4.770 -4.669 -10.456 1.00 95.69 93 VAL A CA 1
ATOM 712 C C . VAL A 1 93 ? -4.071 -3.333 -10.198 1.00 95.69 93 VAL A C 1
ATOM 714 O O . VAL A 1 93 ? -4.083 -2.472 -11.077 1.00 95.69 93 VAL A O 1
ATOM 717 N N . LEU A 1 94 ? -3.410 -3.177 -9.046 1.00 96.69 94 LEU A N 1
ATOM 718 C CA . LEU A 1 94 ? -2.625 -1.981 -8.745 1.00 96.69 94 LEU A CA 1
ATOM 719 C C . LEU A 1 94 ? -1.508 -1.772 -9.775 1.00 96.69 94 LEU A C 1
ATOM 721 O O . LEU A 1 94 ? -1.411 -0.693 -10.345 1.00 96.69 94 LEU A O 1
ATOM 725 N N . GLY A 1 95 ? -0.713 -2.799 -10.076 1.00 97.12 95 GLY A N 1
ATOM 726 C CA . GLY A 1 95 ? 0.391 -2.693 -11.031 1.00 97.12 95 GLY A CA 1
ATOM 727 C C . GLY A 1 95 ? -0.058 -2.339 -12.451 1.00 97.12 95 GLY A C 1
ATOM 728 O O . GLY A 1 95 ? 0.624 -1.593 -13.153 1.00 97.12 95 GLY A O 1
ATOM 729 N N . VAL A 1 96 ? -1.241 -2.803 -12.869 1.00 96.88 96 VA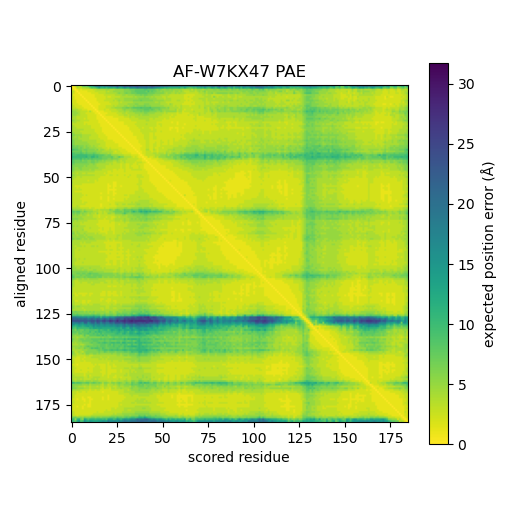L A N 1
ATOM 730 C CA . VAL A 1 96 ? -1.866 -2.373 -14.129 1.00 96.88 96 VAL A CA 1
ATOM 731 C C . VAL A 1 96 ? -2.230 -0.889 -14.079 1.00 96.88 96 VAL A C 1
ATOM 733 O O . VAL A 1 96 ? -1.958 -0.182 -15.048 1.00 96.88 96 VAL A O 1
ATOM 736 N N . PHE A 1 97 ? -2.800 -0.396 -12.975 1.00 97.00 97 PHE A N 1
ATOM 737 C CA . PHE A 1 97 ? -3.075 1.035 -12.827 1.00 97.00 97 PHE A CA 1
ATOM 738 C C . PHE A 1 97 ? -1.796 1.874 -12.856 1.00 97.00 97 PHE A C 1
ATOM 740 O O . PHE A 1 97 ? -1.754 2.831 -13.624 1.00 97.00 97 PHE A O 1
ATOM 747 N N . LEU A 1 98 ? -0.746 1.476 -12.128 1.00 96.44 98 LEU A N 1
ATOM 748 C CA . LEU A 1 98 ? 0.556 2.158 -12.142 1.00 96.44 98 LEU A CA 1
ATOM 749 C C . LEU A 1 98 ? 1.128 2.241 -13.564 1.00 96.44 98 LEU A C 1
ATOM 751 O O . LEU A 1 98 ? 1.542 3.302 -14.032 1.00 96.44 98 LEU A O 1
ATOM 755 N N . LEU A 1 99 ? 1.077 1.131 -14.307 1.00 96.00 99 LEU A N 1
ATOM 756 C CA . LEU A 1 99 ? 1.508 1.103 -15.701 1.00 96.00 99 LEU A CA 1
ATOM 757 C C . LEU A 1 99 ? 0.683 2.062 -16.572 1.00 96.00 99 LEU A C 1
ATOM 759 O O . LEU A 1 99 ? 1.256 2.833 -17.340 1.00 96.00 99 LEU A O 1
ATOM 763 N N . VAL A 1 100 ? -0.647 2.021 -16.477 1.00 95.75 100 VAL A N 1
ATOM 764 C CA . VAL A 1 100 ? -1.543 2.854 -17.297 1.00 95.75 100 VAL A CA 1
ATOM 765 C C . VAL A 1 100 ? -1.371 4.338 -16.968 1.00 95.75 100 VAL A C 1
ATOM 767 O O . VAL A 1 100 ? -1.295 5.172 -17.872 1.00 95.75 100 VAL A O 1
ATOM 770 N N . PHE A 1 101 ? -1.270 4.681 -15.689 1.00 96.19 101 PHE A N 1
ATOM 771 C CA . PHE 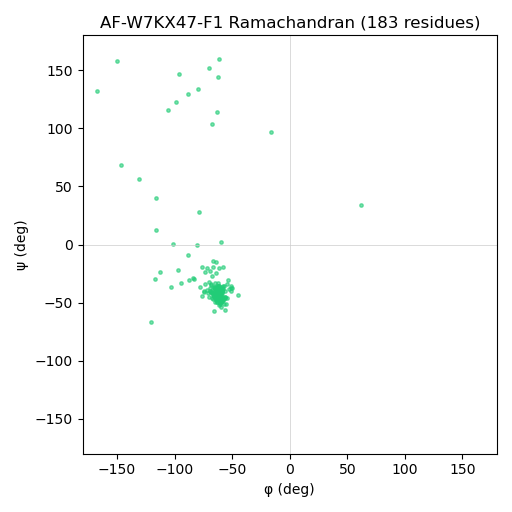A 1 101 ? -1.130 6.057 -15.231 1.00 96.19 101 PHE A CA 1
ATOM 772 C C . PHE A 1 101 ? 0.269 6.617 -15.444 1.00 96.19 101 PHE A C 1
ATOM 774 O O . PHE A 1 101 ? 0.393 7.831 -15.595 1.00 96.19 101 PHE A O 1
ATOM 781 N N . SER A 1 102 ? 1.290 5.772 -15.623 1.00 94.12 102 SER A N 1
ATOM 782 C CA . SER A 1 102 ? 2.630 6.219 -16.030 1.00 94.12 102 SER A CA 1
ATOM 783 C C . SER A 1 102 ? 2.658 6.996 -17.358 1.00 94.12 102 SER A C 1
ATOM 785 O O . SER A 1 102 ? 3.614 7.726 -17.622 1.00 94.12 102 SER A O 1
ATOM 787 N N . PHE A 1 103 ? 1.617 6.868 -18.191 1.00 93.81 103 PHE A N 1
ATOM 788 C CA . PHE A 1 103 ? 1.466 7.616 -19.444 1.00 93.81 103 PHE A CA 1
ATOM 789 C C . PHE A 1 103 ? 0.764 8.973 -19.277 1.00 93.81 103 PHE A C 1
ATOM 791 O O . PHE A 1 103 ? 0.705 9.752 -20.229 1.00 93.81 103 PHE A O 1
ATOM 798 N N . LEU A 1 104 ? 0.215 9.261 -18.095 1.00 94.44 104 LEU A N 1
ATOM 799 C CA . LEU A 1 104 ? -0.512 10.493 -17.808 1.00 94.44 104 LEU A CA 1
ATOM 800 C C . LEU A 1 104 ? 0.401 11.532 -17.142 1.00 94.44 104 LEU A C 1
ATOM 802 O O . LEU A 1 104 ? 1.278 11.186 -16.346 1.00 94.44 104 LEU A O 1
ATOM 806 N N . PRO A 1 105 ? 0.184 12.834 -17.404 1.00 90.88 105 PRO A N 1
ATOM 807 C CA . PRO A 1 105 ? 0.781 13.869 -16.575 1.00 90.88 105 PRO A CA 1
ATOM 808 C C . PRO A 1 105 ? 0.244 13.741 -15.144 1.00 90.88 105 PRO A C 1
ATOM 810 O O . PRO A 1 105 ? -0.931 13.440 -14.944 1.00 90.88 105 PRO A O 1
ATOM 813 N N . LEU A 1 106 ? 1.098 14.012 -14.153 1.00 92.00 106 LEU A N 1
ATOM 814 C CA . LEU A 1 106 ? 0.769 13.856 -12.729 1.00 92.00 106 LEU A CA 1
ATOM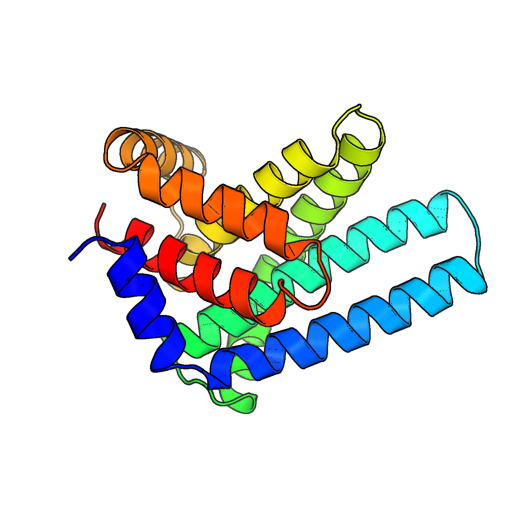 815 C C . LEU A 1 106 ? 0.436 12.404 -12.330 1.00 92.00 106 LEU A C 1
ATOM 817 O O . LEU A 1 106 ? -0.382 12.202 -11.432 1.00 92.00 106 LEU A O 1
ATOM 821 N N . SER A 1 107 ? 1.082 11.413 -12.963 1.00 93.31 107 SER A N 1
ATOM 822 C CA . SER A 1 107 ? 0.885 9.977 -12.688 1.00 93.31 107 SER A CA 1
ATOM 823 C C . SER A 1 107 ? 0.848 9.661 -11.191 1.00 93.31 107 SER A C 1
ATOM 825 O O . SER A 1 107 ? -0.095 9.028 -10.740 1.00 93.31 107 SER A O 1
ATOM 827 N N . LEU A 1 108 ? 1.760 10.252 -10.408 1.00 93.88 108 LEU A N 1
ATOM 828 C CA . LEU A 1 108 ? 1.853 10.086 -8.954 1.00 93.88 108 LEU A CA 1
ATOM 829 C C . LEU A 1 108 ? 0.519 10.302 -8.213 1.00 93.88 108 LEU A C 1
ATOM 831 O O . LEU A 1 108 ? 0.239 9.612 -7.238 1.00 93.88 108 LEU A O 1
ATOM 835 N N . LEU A 1 109 ? -0.313 11.254 -8.650 1.00 95.50 109 LEU A N 1
ATOM 836 C CA . LEU A 1 109 ? -1.613 11.514 -8.017 1.00 95.50 109 LEU A CA 1
ATOM 837 C C . LEU A 1 109 ? -2.617 10.391 -8.314 1.00 95.50 109 LEU A C 1
ATOM 839 O O . LEU A 1 109 ? -3.374 9.976 -7.438 1.00 95.50 109 LEU A O 1
ATOM 843 N N . PHE A 1 110 ? -2.613 9.871 -9.540 1.00 95.50 110 PHE A N 1
ATOM 844 C CA . PHE A 1 110 ? -3.461 8.745 -9.932 1.00 95.50 110 PHE A CA 1
ATOM 845 C C . PHE A 1 110 ? -2.960 7.415 -9.347 1.00 95.50 110 PHE A C 1
ATOM 847 O O . PHE A 1 110 ? -3.760 6.562 -8.952 1.00 95.50 110 PHE A O 1
ATOM 854 N N . ASP A 1 111 ? -1.645 7.266 -9.211 1.00 95.88 111 ASP A N 1
ATOM 855 C CA . ASP A 1 111 ? -0.995 6.141 -8.543 1.00 95.88 111 ASP A CA 1
ATOM 856 C C . ASP A 1 111 ? -1.384 6.117 -7.056 1.00 95.88 111 ASP A C 1
ATOM 858 O O . ASP A 1 111 ? -1.863 5.102 -6.547 1.00 95.88 111 ASP A O 1
ATOM 862 N N . ALA A 1 112 ? -1.319 7.269 -6.377 1.00 95.94 112 ALA A N 1
ATOM 863 C CA . ALA A 1 112 ? -1.786 7.423 -4.999 1.00 95.94 112 ALA A CA 1
ATOM 864 C C . ALA A 1 112 ? -3.285 7.171 -4.837 1.00 95.94 112 ALA A C 1
ATOM 866 O O . ALA A 1 112 ? -3.711 6.597 -3.830 1.00 95.94 112 ALA A O 1
ATOM 867 N N . LEU A 1 113 ? -4.097 7.547 -5.827 1.00 94.94 113 LEU A N 1
ATOM 868 C CA . LEU A 1 113 ? -5.520 7.227 -5.822 1.00 94.94 113 LEU A CA 1
ATOM 869 C C . LEU A 1 113 ? -5.728 5.706 -5.868 1.00 94.94 113 LEU A C 1
ATOM 871 O O . LEU A 1 113 ? -6.479 5.169 -5.057 1.00 94.94 113 LEU A O 1
ATOM 875 N N . SER A 1 114 ? -5.014 5.005 -6.750 1.00 94.94 114 SER A N 1
ATOM 876 C CA . SER A 1 114 ? -5.066 3.538 -6.869 1.00 94.94 114 SER A CA 1
ATOM 877 C C . SER A 1 114 ? -4.611 2.836 -5.594 1.00 94.94 114 SER A C 1
ATOM 879 O O . SER A 1 114 ? -5.253 1.891 -5.139 1.00 94.94 114 SER A O 1
ATOM 881 N N . MET A 1 115 ? -3.543 3.336 -4.977 1.00 95.75 115 MET A N 1
ATOM 882 C CA . MET A 1 115 ? -3.038 2.835 -3.702 1.00 95.75 115 MET A CA 1
ATOM 883 C C . MET A 1 115 ? -4.036 3.082 -2.555 1.00 95.75 115 MET A C 1
ATOM 885 O O . MET A 1 115 ? -4.255 2.211 -1.715 1.00 95.75 115 MET A O 1
ATOM 889 N N . SER A 1 116 ? -4.749 4.212 -2.566 1.00 94.88 116 SER A N 1
ATOM 890 C CA . SER A 1 116 ? -5.836 4.466 -1.607 1.00 94.88 116 SER A CA 1
ATOM 891 C C . SER A 1 116 ? -6.955 3.437 -1.756 1.00 94.88 116 SER A C 1
ATOM 893 O O . SER A 1 116 ? -7.431 2.882 -0.765 1.00 94.88 116 SER A O 1
ATOM 895 N N . PHE A 1 117 ? -7.357 3.145 -2.998 1.00 91.44 117 PHE A N 1
ATOM 896 C CA . PHE A 1 117 ? -8.336 2.098 -3.293 1.00 91.44 117 PHE A CA 1
ATOM 897 C C . PHE A 1 117 ? -7.862 0.724 -2.821 1.00 91.44 117 PHE A C 1
ATOM 899 O O . PHE A 1 117 ? -8.669 -0.027 -2.269 1.00 91.44 117 PHE A O 1
ATOM 906 N N . LEU A 1 118 ? -6.575 0.404 -2.984 1.00 93.69 118 LEU A N 1
ATOM 907 C CA . LEU A 1 118 ? -5.986 -0.823 -2.452 1.00 93.69 118 LEU A CA 1
ATOM 908 C C . LEU A 1 118 ? -6.209 -0.911 -0.934 1.00 93.69 118 LEU A C 1
ATOM 910 O O . LEU A 1 118 ? -6.832 -1.867 -0.468 1.00 93.69 118 LEU A O 1
ATOM 914 N N . PHE A 1 119 ? -5.778 0.097 -0.167 1.00 94.31 119 PHE A N 1
ATOM 915 C CA . PHE A 1 119 ? -5.918 0.098 1.295 1.00 94.31 119 PHE A CA 1
ATOM 916 C C . PHE A 1 119 ? -7.370 -0.023 1.762 1.00 94.31 119 PHE A C 1
ATOM 918 O O . PHE A 1 119 ? -7.661 -0.770 2.693 1.00 94.31 119 PHE A O 1
ATOM 925 N N . LEU A 1 120 ? -8.293 0.655 1.081 1.00 91.50 120 LEU A N 1
ATOM 926 C CA . LEU A 1 120 ? -9.724 0.606 1.383 1.00 91.50 120 LEU A CA 1
ATOM 927 C C . LEU A 1 120 ? -10.376 -0.731 1.001 1.00 91.50 120 LEU A C 1
ATOM 929 O O . LEU A 1 120 ? -11.429 -1.073 1.538 1.00 91.50 120 LEU A O 1
ATOM 933 N N . SER A 1 121 ? -9.754 -1.502 0.106 1.00 88.94 121 SER A N 1
ATOM 934 C CA . SER A 1 121 ? -10.236 -2.822 -0.316 1.00 88.94 121 SER A CA 1
ATOM 935 C C . SER A 1 121 ? -9.824 -3.936 0.650 1.00 88.94 121 SER A C 1
ATOM 937 O O . SER A 1 121 ? -10.546 -4.919 0.819 1.00 88.94 121 SER A O 1
ATOM 939 N N . TYR A 1 122 ? -8.687 -3.789 1.332 1.00 88.94 122 TYR A N 1
ATOM 940 C CA . TYR A 1 122 ? -8.164 -4.801 2.250 1.00 88.94 122 TYR A CA 1
ATOM 941 C C . TYR A 1 122 ? -9.091 -5.181 3.420 1.00 88.94 122 TYR A C 1
ATOM 943 O O . TYR A 1 122 ? -9.198 -6.375 3.720 1.00 88.94 122 TYR A O 1
ATOM 951 N N . PRO A 1 123 ? -9.841 -4.257 4.054 1.00 89.38 123 PRO A N 1
ATOM 952 C CA . PRO A 1 123 ? -10.841 -4.627 5.047 1.00 89.38 123 PRO A CA 1
ATOM 953 C C . PRO A 1 123 ? -11.854 -5.651 4.521 1.00 89.38 123 PRO A C 1
ATOM 955 O O . PRO A 1 123 ? -12.247 -6.550 5.261 1.00 89.38 123 PRO A O 1
ATOM 958 N N . PHE A 1 124 ? -12.223 -5.605 3.238 1.00 85.75 124 PHE A N 1
ATOM 959 C CA . PHE A 1 124 ? -13.113 -6.602 2.641 1.00 85.75 124 PHE A CA 1
ATOM 960 C C . PHE A 1 124 ? -12.444 -7.973 2.517 1.00 85.75 124 PHE A C 1
ATOM 962 O O . PHE A 1 124 ? -13.094 -8.981 2.793 1.00 85.75 124 PHE A O 1
ATOM 969 N N . VAL A 1 125 ? -11.150 -8.025 2.193 1.00 85.38 125 VAL A N 1
ATOM 970 C CA . VAL A 1 125 ? -10.369 -9.276 2.146 1.00 85.38 125 VAL A CA 1
ATOM 971 C C . VAL A 1 125 ? -10.272 -9.935 3.528 1.00 85.38 125 VAL A C 1
ATOM 973 O O . VAL A 1 125 ? -10.305 -11.162 3.635 1.00 85.38 125 VAL A O 1
ATOM 976 N N . TYR A 1 126 ? -10.182 -9.134 4.592 1.00 82.25 126 TYR A N 1
ATOM 977 C CA . TYR A 1 126 ? -9.952 -9.618 5.958 1.00 82.25 126 TYR A CA 1
ATOM 978 C C . TYR A 1 126 ? -11.228 -9.832 6.787 1.00 82.25 126 TYR A C 1
ATOM 980 O O . TYR A 1 126 ? -11.275 -10.740 7.616 1.00 82.25 126 TYR A O 1
ATOM 988 N N . ARG A 1 127 ? -12.277 -9.025 6.587 1.00 78.81 127 ARG A N 1
ATOM 989 C CA . ARG A 1 127 ? -13.507 -9.045 7.405 1.00 78.81 127 ARG A CA 1
ATOM 990 C C . ARG A 1 127 ? -14.754 -9.517 6.669 1.00 78.81 127 ARG A C 1
ATOM 992 O O . ARG A 1 127 ? -15.705 -9.914 7.346 1.00 78.81 127 ARG A O 1
ATOM 999 N N . SER A 1 128 ? -14.827 -9.417 5.341 1.00 63.28 128 SER A N 1
ATOM 1000 C CA . SER A 1 128 ? -16.104 -9.623 4.652 1.00 63.28 128 SER A CA 1
ATOM 1001 C C . SER A 1 128 ? -16.352 -11.088 4.279 1.00 63.28 128 SER A C 1
ATOM 1003 O O . SER A 1 128 ? -15.540 -11.752 3.641 1.00 63.28 128 SER A O 1
ATOM 1005 N N . ARG A 1 129 ? -17.544 -11.579 4.645 1.00 56.62 129 ARG A N 1
ATOM 1006 C CA . ARG A 1 129 ? -18.286 -12.515 3.794 1.00 56.62 129 ARG A CA 1
ATOM 1007 C C . ARG A 1 129 ? -18.608 -11.729 2.517 1.00 56.62 129 ARG A C 1
ATOM 1009 O O . ARG A 1 129 ? -19.298 -10.723 2.632 1.00 56.62 129 ARG A O 1
ATOM 1016 N N . LEU A 1 130 ? -18.029 -12.139 1.384 1.00 50.56 130 LEU A N 1
ATOM 1017 C CA . LEU A 1 130 ? -18.111 -11.533 0.041 1.00 50.56 130 LEU A CA 1
ATOM 1018 C C . LEU A 1 130 ? -19.271 -10.534 -0.133 1.00 50.56 130 LEU A C 1
ATOM 1020 O O . LEU A 1 130 ? -20.397 -10.937 -0.418 1.00 50.56 130 LEU A O 1
ATOM 1024 N N . ARG A 1 131 ? -18.984 -9.236 0.011 1.00 57.47 131 ARG A N 1
ATOM 1025 C CA . ARG A 1 131 ? -19.872 -8.182 -0.495 1.00 57.47 131 ARG A CA 1
ATOM 1026 C C . ARG A 1 131 ? -19.630 -8.045 -1.995 1.00 57.47 131 ARG A C 1
ATOM 1028 O O . ARG A 1 131 ? -18.480 -8.051 -2.435 1.00 57.47 131 ARG A O 1
ATOM 1035 N N . GLY A 1 132 ? -20.695 -7.974 -2.790 1.00 64.06 132 GLY A N 1
ATOM 1036 C CA . GLY A 1 132 ? -20.572 -7.747 -4.233 1.00 64.06 132 GLY A CA 1
ATOM 1037 C C . GLY A 1 132 ? -19.912 -6.395 -4.535 1.00 64.06 132 GLY A C 1
ATOM 1038 O O . GLY A 1 132 ? -19.931 -5.494 -3.700 1.00 64.06 132 GLY A O 1
ATOM 1039 N N . VAL A 1 133 ? -19.362 -6.221 -5.743 1.00 67.81 133 VAL A N 1
ATOM 1040 C CA . VAL A 1 133 ? -18.706 -4.961 -6.165 1.00 67.81 133 VAL A CA 1
ATOM 1041 C C . VAL A 1 133 ? -19.620 -3.744 -5.963 1.00 67.81 133 VAL A C 1
ATOM 1043 O O . VAL A 1 133 ? -19.155 -2.704 -5.509 1.00 67.81 133 VAL A O 1
ATOM 1046 N N . GLY A 1 134 ? -20.924 -3.889 -6.229 1.00 73.75 134 GLY A N 1
ATOM 1047 C CA . GLY A 1 134 ? -21.913 -2.832 -5.986 1.00 73.75 134 GLY A CA 1
ATOM 1048 C C . GLY A 1 134 ? -21.998 -2.421 -4.514 1.00 73.75 134 GLY A C 1
ATOM 1049 O O . GLY A 1 134 ? -21.880 -1.244 -4.204 1.00 73.75 134 GLY A O 1
ATOM 1050 N N . GLU A 1 135 ? -22.079 -3.386 -3.596 1.00 75.31 135 GLU A N 1
ATOM 1051 C CA . GLU A 1 135 ? -22.121 -3.109 -2.153 1.00 75.31 135 GLU A CA 1
ATOM 1052 C C . GLU A 1 135 ? -20.820 -2.478 -1.634 1.00 75.31 135 GLU A C 1
ATOM 1054 O O . GLU A 1 135 ? -20.851 -1.665 -0.711 1.00 75.31 135 GLU A O 1
ATOM 1059 N N . ALA A 1 136 ? -19.671 -2.834 -2.216 1.00 74.12 136 ALA A N 1
ATOM 1060 C CA . ALA A 1 136 ? -18.391 -2.214 -1.882 1.00 74.12 136 ALA A CA 1
ATOM 1061 C C . ALA A 1 136 ? -18.327 -0.749 -2.352 1.00 74.12 136 ALA A C 1
ATOM 1063 O O . ALA A 1 136 ? -17.859 0.112 -1.607 1.00 74.12 136 ALA A O 1
ATOM 1064 N N . LEU A 1 137 ? -18.842 -0.451 -3.552 1.00 78.88 137 LEU A N 1
ATOM 1065 C CA . LEU A 1 137 ? -18.933 0.914 -4.083 1.00 78.88 137 LEU A CA 1
ATOM 1066 C C . LEU A 1 137 ? -19.943 1.767 -3.309 1.00 78.88 137 LEU A C 1
ATOM 1068 O O . LEU A 1 137 ? -19.648 2.918 -2.983 1.00 78.88 137 LEU A O 1
ATOM 1072 N N . ASP A 1 138 ? -21.093 1.199 -2.953 1.00 83.69 138 ASP A N 1
ATOM 1073 C CA . ASP A 1 138 ? -22.090 1.870 -2.121 1.00 83.69 138 ASP A CA 1
ATOM 1074 C C . ASP A 1 138 ? -21.528 2.155 -0.725 1.00 83.69 138 ASP A C 1
ATOM 1076 O O . ASP A 1 138 ? -21.688 3.259 -0.196 1.00 83.69 138 ASP A O 1
ATOM 1080 N N . TRP A 1 139 ? -20.814 1.194 -0.128 1.00 84.56 139 TRP A N 1
ATOM 1081 C CA . TRP A 1 139 ? -20.113 1.406 1.139 1.00 84.56 139 TRP A CA 1
ATOM 1082 C C . TRP A 1 139 ? -19.081 2.528 1.025 1.00 84.56 139 TRP A C 1
ATOM 1084 O O . TRP A 1 139 ? -19.048 3.412 1.883 1.00 84.56 139 TRP A O 1
ATOM 1094 N N . LEU A 1 140 ? -18.273 2.532 -0.036 1.00 83.75 140 LEU A N 1
ATOM 1095 C CA . LEU A 1 140 ? -17.253 3.551 -0.260 1.00 83.75 140 LEU A CA 1
ATOM 1096 C C . LEU A 1 140 ? -17.879 4.946 -0.389 1.00 83.75 140 LEU A C 1
ATOM 1098 O O . LEU A 1 140 ? -17.440 5.879 0.281 1.00 83.75 140 LEU A O 1
ATOM 1102 N N . SER A 1 141 ? -18.933 5.076 -1.199 1.00 85.19 141 SER A N 1
ATOM 1103 C CA . SER A 1 141 ? -19.645 6.340 -1.417 1.00 85.19 141 SER A CA 1
ATOM 1104 C C . SER A 1 141 ? -20.254 6.879 -0.119 1.00 85.19 141 SER A C 1
ATOM 1106 O O . SER A 1 141 ? -20.046 8.040 0.241 1.00 85.19 141 SER A O 1
ATOM 1108 N N . ASN A 1 142 ? -20.925 6.017 0.650 1.00 84.00 142 ASN A N 1
ATOM 1109 C CA . ASN A 1 142 ? -21.493 6.385 1.948 1.00 84.00 142 ASN A CA 1
ATOM 1110 C C . ASN A 1 142 ? -20.413 6.751 2.978 1.00 84.00 142 ASN A C 1
ATOM 1112 O O . ASN A 1 142 ? -20.599 7.672 3.776 1.00 84.00 142 ASN A O 1
ATOM 1116 N N . SER A 1 143 ? -19.281 6.046 2.969 1.00 82.69 143 SER A N 1
ATOM 1117 C CA . SER A 1 143 ? -18.159 6.314 3.873 1.00 82.69 143 SER A CA 1
ATOM 1118 C C . SER A 1 143 ? -17.507 7.662 3.570 1.00 82.69 143 SER A C 1
ATOM 1120 O O . SER A 1 143 ? -17.257 8.438 4.493 1.00 82.69 143 SER A O 1
ATOM 1122 N N . LEU A 1 144 ? -17.293 7.968 2.286 1.00 85.31 144 LEU A N 1
ATOM 1123 C CA . LEU A 1 144 ? -16.737 9.240 1.816 1.00 85.31 144 LEU A CA 1
ATOM 1124 C C . LEU A 1 144 ? -17.592 10.435 2.243 1.00 85.31 144 LEU A C 1
ATOM 1126 O O . LEU A 1 144 ? -17.051 11.456 2.658 1.00 85.31 144 LEU A O 1
ATOM 1130 N N . GLN A 1 145 ? -18.920 10.307 2.177 1.00 86.19 145 GLN A N 1
ATOM 1131 C CA . GLN A 1 145 ? -19.835 11.372 2.598 1.00 86.19 145 GLN A CA 1
ATOM 1132 C C . GLN A 1 145 ? -19.810 11.609 4.114 1.00 86.19 145 GLN A C 1
ATOM 1134 O O . GLN A 1 145 ? -19.955 12.745 4.561 1.00 86.19 145 GLN A O 1
ATOM 1139 N N . LYS A 1 146 ? -19.628 10.547 4.909 1.00 85.56 146 LYS A N 1
ATOM 1140 C CA . LYS A 1 146 ? -19.618 10.627 6.377 1.00 85.56 146 LYS A CA 1
ATOM 1141 C C . LYS A 1 146 ? -18.298 11.156 6.938 1.00 85.56 146 LYS A C 1
ATOM 1143 O O . LYS A 1 146 ? -18.319 11.847 7.953 1.00 85.56 146 LYS A O 1
ATOM 1148 N N . ASP A 1 147 ? -17.166 10.810 6.327 1.00 86.06 147 ASP A N 1
ATOM 1149 C CA . ASP A 1 147 ? -15.840 11.158 6.851 1.00 86.06 147 ASP A CA 1
ATOM 1150 C C . ASP A 1 147 ? -14.799 11.420 5.747 1.00 86.06 147 ASP A C 1
ATOM 1152 O O . ASP A 1 147 ? -13.839 10.661 5.589 1.00 86.06 147 ASP A O 1
ATOM 1156 N N . PRO A 1 148 ? -14.945 12.516 4.984 1.00 88.31 148 PRO A N 1
ATOM 1157 C CA . PRO A 1 148 ? -14.038 12.837 3.882 1.00 88.31 148 PRO A CA 1
ATOM 1158 C C . PRO A 1 148 ? -12.604 13.118 4.352 1.00 88.31 148 PRO A C 1
ATOM 1160 O O . PRO A 1 148 ? -11.658 12.940 3.585 1.00 88.31 148 PRO A O 1
ATOM 1163 N N . LEU A 1 149 ? -12.423 13.538 5.612 1.00 90.62 149 LEU A N 1
ATOM 1164 C CA . LEU A 1 149 ? -11.106 13.835 6.171 1.00 90.62 149 LEU A CA 1
ATOM 1165 C C . LEU A 1 149 ? -10.258 12.566 6.276 1.00 90.62 149 LEU A C 1
ATOM 1167 O O . LEU A 1 149 ? -9.105 12.575 5.854 1.00 90.62 149 LEU A O 1
ATOM 1171 N N . SER A 1 150 ? -10.815 11.471 6.794 1.00 90.69 150 SER A N 1
ATOM 1172 C CA . SER A 1 150 ? -10.074 10.210 6.892 1.00 90.69 150 SER A CA 1
ATOM 1173 C C . SER A 1 150 ? -9.697 9.661 5.511 1.00 90.69 150 SER A C 1
ATOM 1175 O O . SER A 1 150 ? -8.582 9.177 5.342 1.00 90.69 150 SER A O 1
ATOM 1177 N N . PHE A 1 151 ? -10.558 9.813 4.497 1.00 90.62 151 PHE A N 1
ATOM 1178 C CA . PHE A 1 151 ? -10.217 9.457 3.111 1.00 90.62 151 PHE A CA 1
ATOM 1179 C C . PHE A 1 151 ? -9.094 10.318 2.538 1.00 90.62 151 PHE A C 1
ATOM 1181 O O . PHE A 1 151 ? -8.169 9.787 1.925 1.00 90.62 151 PHE A O 1
ATOM 1188 N N . LEU A 1 152 ? -9.133 11.633 2.771 1.00 93.69 152 LEU A N 1
ATOM 1189 C CA . LEU A 1 152 ? -8.052 12.528 2.368 1.00 93.69 152 LEU A CA 1
ATOM 1190 C C . LEU A 1 152 ? -6.729 12.128 3.032 1.00 93.69 152 LEU A C 1
ATOM 1192 O O . LEU A 1 152 ? -5.682 12.167 2.395 1.00 93.69 152 LEU A O 1
ATOM 1196 N N . VAL A 1 153 ? -6.770 11.710 4.296 1.00 95.00 153 VAL A N 1
ATOM 1197 C CA . VAL A 1 153 ? -5.586 11.253 5.028 1.00 95.00 153 VAL A CA 1
ATOM 1198 C C . VAL A 1 153 ? -5.063 9.917 4.492 1.00 95.00 153 VAL A C 1
ATOM 1200 O O . VAL A 1 153 ? -3.851 9.787 4.342 1.00 95.00 153 VAL A O 1
ATOM 1203 N N . VAL A 1 154 ? -5.930 8.959 4.140 1.00 95.56 154 VAL A N 1
ATOM 1204 C CA . VAL A 1 154 ? -5.517 7.726 3.434 1.00 95.56 154 VAL A CA 1
ATOM 1205 C C . VAL A 1 154 ? -4.868 8.066 2.092 1.00 95.56 154 VAL A C 1
ATOM 1207 O O . VAL A 1 154 ? -3.838 7.490 1.746 1.00 95.56 154 VAL A O 1
ATOM 1210 N N . TYR A 1 155 ? -5.413 9.039 1.362 1.00 95.94 155 TYR A N 1
ATOM 1211 C CA . TYR A 1 155 ? -4.837 9.500 0.102 1.00 95.94 155 TYR A CA 1
ATOM 1212 C C . TYR A 1 155 ? -3.469 10.163 0.279 1.00 95.94 155 TYR A C 1
ATOM 1214 O O . TYR A 1 155 ? -2.525 9.826 -0.430 1.00 95.94 155 TYR A O 1
ATOM 1222 N N . ILE A 1 156 ? -3.316 11.047 1.267 1.00 96.12 156 ILE A N 1
ATOM 1223 C CA . ILE A 1 156 ? -2.016 11.648 1.596 1.00 96.12 156 ILE A CA 1
ATOM 1224 C C . ILE A 1 156 ? -1.019 10.562 2.009 1.00 96.12 156 ILE A C 1
ATOM 1226 O O . ILE A 1 156 ? 0.107 10.565 1.521 1.00 96.12 156 ILE A O 1
ATOM 1230 N N . ALA A 1 157 ? -1.425 9.610 2.854 1.00 95.31 157 ALA A N 1
ATOM 1231 C CA . ALA A 1 157 ? -0.580 8.479 3.225 1.00 95.31 157 ALA A CA 1
ATOM 1232 C C . ALA A 1 157 ? -0.168 7.664 1.989 1.00 95.31 157 ALA A C 1
ATOM 1234 O O . ALA A 1 157 ? 1.000 7.331 1.849 1.00 95.31 157 ALA A O 1
ATOM 1235 N N . SER A 1 158 ? -1.080 7.457 1.040 1.00 96.25 158 SER A N 1
ATOM 1236 C CA . SER A 1 158 ? -0.799 6.773 -0.225 1.00 96.25 158 SER A CA 1
ATOM 1237 C C . SER A 1 158 ? 0.214 7.515 -1.098 1.00 96.25 158 SER A C 1
ATOM 1239 O O . SER A 1 158 ? 1.090 6.880 -1.670 1.00 96.25 158 SER A O 1
ATOM 1241 N N . VAL A 1 159 ? 0.153 8.852 -1.175 1.00 95.88 159 VAL A N 1
ATOM 1242 C CA . VAL A 1 159 ? 1.196 9.656 -1.845 1.00 95.88 159 VAL A CA 1
ATOM 1243 C C . VAL A 1 159 ? 2.546 9.448 -1.157 1.00 95.88 159 VAL A C 1
ATOM 1245 O O . VAL A 1 159 ? 3.567 9.276 -1.818 1.00 95.88 159 VAL A O 1
ATOM 1248 N N . LEU A 1 160 ? 2.551 9.459 0.177 1.00 94.69 160 LEU A N 1
ATOM 1249 C CA . LEU A 1 160 ? 3.759 9.278 0.975 1.00 94.69 160 LEU A CA 1
ATOM 1250 C C . LEU A 1 160 ? 4.348 7.862 0.851 1.00 94.69 160 LEU A C 1
ATOM 1252 O O . LEU A 1 160 ? 5.562 7.712 0.957 1.00 94.69 160 LEU A O 1
ATOM 1256 N N . SER A 1 161 ? 3.530 6.847 0.567 1.00 93.12 161 SER A N 1
ATOM 1257 C CA . SER A 1 161 ? 3.971 5.460 0.369 1.00 93.12 161 SER A CA 1
ATOM 1258 C C . SER A 1 161 ? 4.845 5.238 -0.869 1.00 93.12 161 SER A C 1
ATOM 1260 O O . SER A 1 161 ? 5.509 4.216 -0.947 1.00 93.12 161 SER A O 1
ATOM 1262 N N . PHE A 1 162 ? 4.915 6.179 -1.813 1.00 90.44 162 PHE A N 1
ATOM 1263 C CA . PHE A 1 162 ? 5.848 6.077 -2.947 1.00 90.44 162 PHE A CA 1
ATOM 1264 C C . PHE A 1 162 ? 7.280 6.511 -2.600 1.00 90.44 162 PHE A C 1
ATOM 1266 O O . PHE A 1 162 ? 8.165 6.478 -3.454 1.00 90.44 162 PHE A O 1
ATOM 1273 N N . PHE A 1 163 ? 7.531 6.937 -1.358 1.00 88.69 163 PHE A N 1
ATOM 1274 C CA . PHE A 1 163 ? 8.856 7.330 -0.890 1.00 88.69 163 PHE A CA 1
ATOM 1275 C C . PHE A 1 163 ? 9.432 6.230 0.029 1.00 88.69 163 PHE A C 1
ATOM 1277 O O . PHE A 1 163 ? 8.906 6.077 1.132 1.00 88.69 163 PHE A O 1
ATOM 1284 N N . PRO A 1 164 ? 10.542 5.547 -0.342 1.00 70.50 164 PRO A N 1
ATOM 1285 C CA . PRO A 1 164 ? 11.079 4.322 0.303 1.00 70.50 164 PRO A CA 1
ATOM 1286 C C . PRO A 1 164 ? 11.476 4.378 1.793 1.00 70.50 164 PRO A C 1
ATOM 1288 O O . PRO A 1 164 ? 12.069 3.442 2.322 1.00 70.50 164 PRO A O 1
ATOM 1291 N N . VAL A 1 165 ? 11.279 5.519 2.451 1.00 82.31 165 VAL A N 1
ATOM 1292 C CA . VAL A 1 165 ? 11.520 5.709 3.893 1.00 82.31 165 VAL A CA 1
ATOM 1293 C C . VAL A 1 165 ? 10.222 6.048 4.619 1.00 82.31 165 VAL A C 1
ATOM 1295 O O . VAL A 1 165 ? 10.067 5.770 5.807 1.00 82.31 165 VAL A O 1
ATOM 1298 N N . VAL A 1 166 ? 9.299 6.706 3.919 1.00 88.12 166 VAL A N 1
ATOM 1299 C CA . VAL A 1 166 ? 8.037 7.165 4.491 1.00 88.12 166 VAL A CA 1
ATOM 1300 C C . VAL A 1 166 ? 6.985 6.060 4.401 1.00 88.12 166 VAL A C 1
ATOM 1302 O O . VAL A 1 166 ? 6.152 5.952 5.299 1.00 88.12 166 VAL A O 1
ATOM 1305 N N . ASP A 1 167 ? 7.066 5.203 3.384 1.00 88.38 167 ASP A N 1
ATOM 1306 C CA . ASP A 1 167 ? 6.244 4.005 3.185 1.00 88.38 167 ASP A CA 1
ATOM 1307 C C . ASP A 1 167 ? 6.196 3.079 4.409 1.00 88.38 167 ASP A C 1
ATOM 1309 O O . ASP A 1 167 ? 5.106 2.649 4.792 1.00 88.38 167 ASP A O 1
ATOM 1313 N N . ILE A 1 168 ? 7.328 2.899 5.100 1.00 90.56 168 ILE A N 1
ATOM 1314 C CA . ILE A 1 168 ? 7.476 2.106 6.333 1.00 90.56 168 ILE A CA 1
ATOM 1315 C C . ILE A 1 168 ? 6.429 2.487 7.390 1.00 90.56 168 ILE A C 1
ATOM 1317 O O . ILE A 1 168 ? 5.950 1.630 8.132 1.00 90.56 168 ILE A O 1
ATOM 1321 N N . LEU A 1 169 ? 6.069 3.772 7.474 1.00 93.44 169 LEU A N 1
ATOM 1322 C CA . LEU A 1 169 ? 5.054 4.272 8.405 1.00 93.44 169 LEU A CA 1
ATOM 1323 C C . LEU A 1 169 ? 3.721 4.553 7.713 1.00 93.44 169 LEU A C 1
ATOM 1325 O O . LEU A 1 169 ? 2.664 4.324 8.303 1.00 93.44 169 LEU A O 1
ATOM 1329 N N . ALA A 1 170 ? 3.756 5.044 6.477 1.00 94.62 170 ALA A N 1
ATOM 1330 C CA . ALA A 1 170 ? 2.567 5.438 5.740 1.00 94.62 170 ALA A CA 1
ATOM 1331 C C . ALA A 1 170 ? 1.670 4.239 5.415 1.00 94.62 170 ALA A C 1
ATOM 1333 O O . ALA A 1 170 ? 0.454 4.350 5.571 1.00 94.62 170 ALA A O 1
ATOM 1334 N N . ILE A 1 171 ? 2.248 3.091 5.042 1.00 95.38 171 ILE A N 1
ATOM 1335 C CA . ILE A 1 171 ? 1.484 1.878 4.726 1.00 95.38 171 ILE A CA 1
ATOM 1336 C C . ILE A 1 171 ? 0.765 1.345 5.973 1.00 95.38 171 ILE A C 1
ATOM 1338 O O . ILE A 1 171 ? -0.468 1.287 5.943 1.00 95.38 171 ILE A O 1
ATOM 1342 N N . PRO A 1 172 ? 1.445 1.029 7.098 1.00 95.12 172 PRO A N 1
ATOM 1343 C CA . PRO A 1 172 ? 0.756 0.565 8.304 1.00 95.12 172 PRO A CA 1
ATOM 1344 C C . PRO A 1 172 ? -0.284 1.562 8.816 1.00 95.12 172 PRO A C 1
ATOM 1346 O O . PRO A 1 172 ? -1.372 1.170 9.235 1.00 95.12 172 PRO A O 1
ATOM 1349 N N . TYR A 1 173 ? 0.011 2.860 8.732 1.00 96.00 173 TYR A N 1
ATOM 1350 C CA . TYR A 1 173 ? -0.938 3.897 9.112 1.00 96.00 173 TYR A CA 1
ATOM 1351 C C . TYR A 1 173 ? -2.203 3.891 8.238 1.00 96.00 173 TYR A C 1
ATOM 1353 O O . TYR A 1 173 ? -3.319 3.892 8.763 1.00 96.00 173 TYR A O 1
ATOM 1361 N N . ALA A 1 174 ? -2.046 3.859 6.911 1.00 95.75 174 ALA A N 1
ATOM 1362 C CA . ALA A 1 174 ? -3.161 3.833 5.968 1.00 95.75 174 ALA A CA 1
ATOM 1363 C C . ALA A 1 174 ? -4.002 2.561 6.116 1.00 95.75 174 ALA A C 1
ATOM 1365 O O . ALA A 1 174 ? -5.230 2.622 6.040 1.00 95.75 174 ALA A O 1
ATOM 1366 N N . VAL A 1 175 ? -3.354 1.428 6.388 1.00 94.75 175 VAL A N 1
ATOM 1367 C CA . VAL A 1 175 ? -3.982 0.138 6.688 1.00 94.75 175 VAL A CA 1
ATOM 1368 C C . VAL A 1 175 ? -4.875 0.228 7.927 1.00 94.75 175 VAL A C 1
ATOM 1370 O O . VAL A 1 175 ? -6.071 -0.066 7.850 1.00 94.75 175 VAL A O 1
ATOM 1373 N N . ILE A 1 176 ? -4.331 0.705 9.050 1.00 94.69 176 ILE A N 1
ATOM 1374 C CA . ILE A 1 176 ? -5.082 0.854 10.304 1.00 94.69 176 ILE A CA 1
ATOM 1375 C C . ILE A 1 176 ? -6.250 1.824 10.108 1.00 94.69 176 ILE A C 1
ATOM 1377 O O . ILE A 1 176 ? -7.383 1.516 10.477 1.00 94.69 176 ILE A O 1
ATOM 1381 N N . LEU A 1 177 ? -6.008 2.980 9.484 1.00 94.75 177 LEU A N 1
ATOM 1382 C CA . LEU A 1 177 ? -7.055 3.971 9.244 1.00 94.75 177 LEU A CA 1
ATOM 1383 C C . LEU A 1 177 ? -8.165 3.424 8.335 1.00 94.75 177 LEU A C 1
ATOM 1385 O O . LEU A 1 177 ? -9.345 3.618 8.628 1.00 94.75 177 LEU A O 1
ATOM 1389 N N . SER A 1 178 ? -7.809 2.688 7.279 1.00 92.88 178 SER A N 1
ATOM 1390 C CA . SER A 1 178 ? -8.774 2.049 6.374 1.00 92.88 178 SER A CA 1
ATOM 1391 C C . SER A 1 178 ? -9.625 1.007 7.097 1.00 92.88 178 SER A C 1
ATOM 1393 O O . SER A 1 178 ? -10.833 0.920 6.874 1.00 92.88 178 SER A O 1
ATOM 1395 N N . TYR A 1 179 ? -9.031 0.252 8.021 1.00 92.00 179 TYR A N 1
ATOM 1396 C CA . TYR A 1 179 ? -9.784 -0.667 8.864 1.00 92.00 179 TYR A CA 1
ATOM 1397 C C . TYR A 1 179 ? -10.745 0.048 9.821 1.00 92.00 179 TYR A C 1
ATOM 1399 O O . TYR A 1 179 ? -11.897 -0.367 9.965 1.00 92.00 179 TYR A O 1
ATOM 1407 N N . VAL A 1 180 ? -10.291 1.117 10.480 1.00 91.00 180 VAL A N 1
ATOM 1408 C CA . VAL A 1 180 ? -11.118 1.911 11.403 1.00 91.00 180 VAL A CA 1
ATOM 1409 C C . VAL A 1 180 ? -12.311 2.515 10.661 1.00 91.00 180 VAL A C 1
ATOM 1411 O O . VAL A 1 180 ? -13.440 2.421 11.141 1.00 91.00 180 VAL A O 1
ATOM 1414 N N . LEU A 1 181 ? -12.081 3.044 9.455 1.00 89.31 181 LEU A N 1
ATOM 1415 C CA . LEU A 1 181 ? -13.137 3.508 8.554 1.00 89.31 181 LEU A CA 1
ATOM 1416 C C . LEU A 1 181 ? -14.147 2.397 8.238 1.00 89.31 181 LEU A C 1
ATOM 1418 O O . LEU A 1 181 ? -15.349 2.619 8.342 1.00 89.31 181 LEU A O 1
ATOM 1422 N N . TYR A 1 182 ? -13.669 1.198 7.898 1.00 86.88 182 TYR A N 1
ATOM 1423 C CA . TYR A 1 182 ? -14.523 0.044 7.605 1.00 86.88 182 TYR A CA 1
ATOM 1424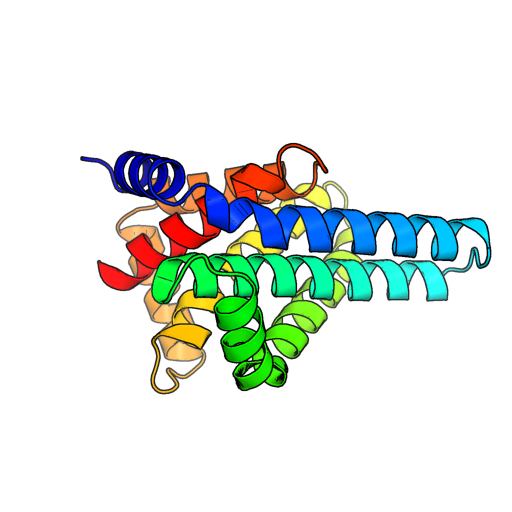 C C . TYR A 1 182 ? -15.365 -0.422 8.792 1.00 86.88 182 TYR A C 1
ATOM 1426 O O . TYR A 1 182 ? -16.523 -0.793 8.619 1.00 86.88 182 TYR A O 1
ATOM 1434 N N . ARG A 1 183 ? -14.805 -0.418 10.001 1.00 81.12 183 ARG A N 1
ATOM 1435 C CA . ARG A 1 183 ? -15.484 -0.923 11.200 1.00 81.12 183 ARG A CA 1
ATOM 1436 C C . ARG A 1 183 ? -16.641 -0.032 11.662 1.00 81.12 183 ARG A C 1
ATOM 1438 O O . ARG A 1 183 ? -17.582 -0.543 12.265 1.00 81.12 183 ARG A O 1
ATOM 1445 N N . GLU A 1 184 ? -16.533 1.277 11.463 1.00 68.69 184 GLU A N 1
ATOM 1446 C CA . GLU A 1 184 ? -17.430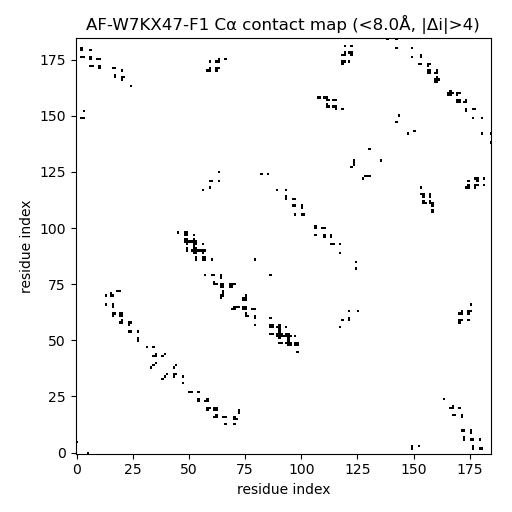 2.271 12.066 1.00 68.69 184 GLU A CA 1
ATOM 1447 C C . GLU A 1 184 ? -18.512 2.818 11.120 1.00 68.69 184 GLU A C 1
ATOM 1449 O O . GLU A 1 184 ? -19.291 3.684 11.528 1.00 68.69 184 GLU A O 1
ATOM 1454 N N . VAL A 1 185 ? -18.554 2.355 9.867 1.00 62.97 185 VAL A N 1
ATOM 1455 C CA . VAL A 1 185 ? -19.580 2.726 8.875 1.00 62.97 185 VAL A CA 1
ATOM 1456 C C . VAL A 1 185 ? -20.595 1.609 8.700 1.00 62.97 185 VAL A C 1
ATOM 1458 O O . VAL A 1 185 ? -21.798 1.965 8.685 1.00 62.97 185 VAL A O 1
#

pLDDT: mean 90.05, std 7.95, range [50.56, 97.12]